Protein AF-A0A6N8W6C0-F1 (afdb_monomer_lite)

Radius of gyration: 31.7 Å; chains: 1; bounding box: 67×30×108 Å

Structure (mmCIF, N/CA/C/O backbone):
data_AF-A0A6N8W6C0-F1
#
_entry.id   AF-A0A6N8W6C0-F1
#
loop_
_atom_site.group_PDB
_atom_site.id
_atom_site.type_symbol
_atom_site.label_atom_id
_atom_site.label_alt_id
_atom_site.label_comp_id
_atom_site.label_asym_id
_atom_site.label_entity_id
_atom_site.label_seq_id
_atom_site.pdbx_PDB_ins_code
_atom_site.Cartn_x
_atom_site.Cartn_y
_atom_site.Cartn_z
_atom_site.occupancy
_atom_site.B_iso_or_equiv
_atom_site.auth_seq_id
_atom_site.auth_comp_id
_atom_site.auth_asym_id
_atom_site.auth_atom_id
_atom_site.pdbx_PDB_model_num
ATOM 1 N N . MET A 1 1 ? 6.243 -2.761 10.587 1.00 54.12 1 MET A N 1
ATOM 2 C CA . MET A 1 1 ? 7.161 -2.637 9.431 1.00 54.12 1 MET A CA 1
ATOM 3 C C . MET A 1 1 ? 6.444 -1.805 8.386 1.00 54.12 1 MET A C 1
ATOM 5 O O . MET A 1 1 ? 5.232 -1.955 8.292 1.00 54.12 1 MET A O 1
ATOM 9 N N . ALA A 1 2 ? 7.154 -0.954 7.642 1.00 74.25 2 ALA A N 1
ATOM 10 C CA . ALA A 1 2 ? 6.554 -0.188 6.548 1.00 74.25 2 ALA A CA 1
ATOM 11 C C . ALA A 1 2 ? 5.974 -1.123 5.472 1.00 74.25 2 ALA A C 1
ATOM 13 O O . ALA A 1 2 ? 6.451 -2.250 5.298 1.00 74.25 2 ALA A O 1
ATOM 14 N N . PHE A 1 3 ? 4.938 -0.666 4.774 1.00 85.50 3 PHE A N 1
ATOM 15 C CA . PHE A 1 3 ? 4.334 -1.415 3.674 1.00 85.50 3 PHE A CA 1
ATOM 16 C C . PHE A 1 3 ? 5.283 -1.463 2.478 1.00 85.50 3 PHE A C 1
ATOM 18 O O . PHE A 1 3 ? 5.830 -0.432 2.083 1.00 85.50 3 PHE A O 1
ATOM 25 N N . GLN A 1 4 ? 5.450 -2.645 1.887 1.00 87.50 4 GLN A N 1
ATOM 26 C CA . GLN A 1 4 ? 6.226 -2.835 0.666 1.00 87.50 4 GLN A CA 1
ATOM 27 C C . GLN A 1 4 ? 5.345 -3.425 -0.426 1.00 87.50 4 GLN A C 1
ATOM 29 O O . GLN A 1 4 ? 4.733 -4.478 -0.239 1.00 87.50 4 GLN A O 1
ATOM 34 N N . VAL A 1 5 ? 5.328 -2.756 -1.574 1.00 88.50 5 VAL A N 1
ATOM 35 C CA . VAL A 1 5 ? 4.701 -3.238 -2.807 1.00 88.50 5 VAL A CA 1
ATOM 36 C C . VAL A 1 5 ? 5.772 -3.258 -3.887 1.00 88.50 5 VAL A C 1
ATOM 38 O O . VAL A 1 5 ? 6.467 -2.260 -4.087 1.00 88.50 5 VAL A O 1
ATOM 41 N N . LYS A 1 6 ? 5.935 -4.398 -4.552 1.00 89.62 6 LYS A N 1
ATOM 42 C CA . LYS A 1 6 ? 6.931 -4.613 -5.598 1.00 89.62 6 LYS A CA 1
ATOM 43 C C . LYS A 1 6 ? 6.254 -5.101 -6.868 1.00 89.62 6 LYS A C 1
ATOM 45 O O . LYS A 1 6 ? 5.595 -6.133 -6.839 1.00 89.62 6 LYS A O 1
ATOM 50 N N . ILE A 1 7 ? 6.425 -4.392 -7.974 1.00 87.50 7 ILE A N 1
ATOM 51 C CA . ILE A 1 7 ? 6.026 -4.873 -9.302 1.00 87.50 7 ILE A CA 1
ATOM 52 C C . ILE A 1 7 ? 7.283 -5.385 -9.986 1.00 87.50 7 ILE A C 1
ATOM 54 O O . ILE A 1 7 ? 8.243 -4.635 -10.128 1.00 87.50 7 ILE A O 1
ATOM 58 N N . VAL A 1 8 ? 7.305 -6.662 -10.351 1.00 85.62 8 VAL A N 1
ATOM 59 C CA . VAL A 1 8 ? 8.530 -7.344 -10.774 1.00 85.62 8 VAL A CA 1
ATOM 60 C C . VAL A 1 8 ? 8.315 -8.261 -11.981 1.00 85.62 8 VAL A C 1
ATOM 62 O O . VAL A 1 8 ? 7.186 -8.664 -12.264 1.00 85.62 8 VAL A O 1
ATOM 65 N N . GLY A 1 9 ? 9.397 -8.649 -12.659 1.00 82.50 9 GLY A N 1
ATOM 66 C CA . GLY A 1 9 ? 9.377 -9.604 -13.778 1.00 82.50 9 GLY A CA 1
ATOM 67 C C . GLY A 1 9 ? 9.500 -8.949 -15.155 1.00 82.50 9 GLY A C 1
ATOM 68 O O . GLY A 1 9 ? 9.948 -7.813 -15.271 1.00 82.50 9 GLY A O 1
ATOM 69 N N . ASP A 1 10 ? 9.115 -9.668 -16.211 1.00 82.50 10 ASP A N 1
ATOM 70 C CA . ASP A 1 10 ? 9.149 -9.113 -17.567 1.00 82.50 10 ASP A CA 1
ATOM 71 C C . ASP A 1 10 ? 7.997 -8.123 -17.775 1.00 82.50 10 ASP A C 1
ATOM 73 O O . ASP A 1 10 ? 6.882 -8.339 -17.301 1.00 82.50 10 ASP A O 1
ATOM 77 N N . ILE A 1 11 ? 8.245 -7.052 -18.528 1.00 81.12 11 ILE A N 1
ATOM 78 C CA . ILE A 1 11 ? 7.244 -6.012 -18.804 1.00 81.12 11 ILE A CA 1
ATOM 79 C C . ILE A 1 11 ? 5.987 -6.557 -19.509 1.00 81.12 11 ILE A C 1
ATOM 81 O O . ILE A 1 11 ? 4.912 -5.981 -19.357 1.00 81.12 11 ILE A O 1
ATOM 85 N N . ASN A 1 12 ? 6.091 -7.672 -20.243 1.00 81.88 12 ASN A N 1
ATOM 86 C CA . ASN A 1 12 ? 4.957 -8.338 -20.892 1.00 81.88 12 ASN A CA 1
ATOM 87 C C . ASN A 1 12 ? 4.229 -9.324 -19.967 1.00 81.88 12 ASN A C 1
ATOM 89 O O . ASN A 1 12 ? 3.141 -9.786 -20.303 1.00 81.88 12 ASN A O 1
ATOM 93 N N . ASN A 1 13 ? 4.820 -9.676 -18.825 1.00 86.25 13 ASN A N 1
ATOM 94 C CA . ASN A 1 13 ? 4.214 -10.558 -17.832 1.00 86.25 13 ASN A CA 1
ATOM 95 C C . ASN A 1 13 ? 4.609 -10.135 -16.403 1.00 86.25 13 ASN A C 1
ATOM 97 O O . ASN A 1 13 ? 5.330 -10.869 -15.712 1.00 86.25 13 ASN A O 1
ATOM 101 N N . PRO A 1 14 ? 4.177 -8.940 -15.957 1.00 87.31 14 PRO A N 1
ATOM 102 C CA . PRO A 1 14 ? 4.527 -8.440 -14.641 1.00 87.31 14 PRO A CA 1
ATOM 103 C C . PRO A 1 14 ? 3.781 -9.218 -13.557 1.00 87.31 14 PRO A C 1
ATOM 105 O O . PRO A 1 14 ? 2.618 -9.598 -13.706 1.00 87.31 14 PRO A O 1
ATOM 108 N N . ARG A 1 15 ? 4.435 -9.394 -12.412 1.00 90.56 15 ARG A N 1
ATOM 109 C CA . ARG A 1 15 ? 3.820 -9.897 -11.181 1.00 90.56 15 ARG A CA 1
ATOM 110 C C . ARG A 1 15 ? 3.945 -8.856 -10.080 1.00 90.56 15 ARG A C 1
ATOM 112 O O . ARG A 1 15 ? 4.785 -7.962 -10.145 1.00 90.56 15 ARG A O 1
ATOM 119 N N . ILE A 1 16 ? 3.123 -8.996 -9.051 1.00 91.81 16 ILE A N 1
ATOM 120 C CA . ILE A 1 16 ? 3.163 -8.134 -7.877 1.00 91.81 16 ILE A CA 1
ATOM 121 C C . ILE A 1 16 ? 3.486 -8.960 -6.637 1.00 91.81 16 ILE A C 1
ATOM 123 O O . ILE A 1 16 ? 2.881 -9.999 -6.381 1.00 91.81 16 ILE A O 1
ATOM 127 N N . GLU A 1 17 ? 4.461 -8.493 -5.875 1.00 92.88 17 GLU A N 1
ATOM 128 C CA . GLU A 1 17 ? 4.850 -9.029 -4.580 1.00 92.88 17 GLU A CA 1
ATOM 129 C C . GLU A 1 17 ? 4.570 -7.958 -3.530 1.00 92.88 17 GLU A C 1
ATOM 131 O O . GLU A 1 17 ? 4.739 -6.761 -3.769 1.00 92.88 17 GLU A O 1
ATOM 136 N N . PHE A 1 18 ? 4.115 -8.363 -2.352 1.00 92.81 18 PHE A N 1
ATOM 137 C CA . PHE A 1 18 ? 3.791 -7.410 -1.303 1.00 92.81 18 PHE A CA 1
ATOM 138 C C . PHE A 1 18 ? 4.053 -7.990 0.075 1.00 92.81 18 PHE A C 1
ATOM 140 O O . PHE A 1 18 ? 3.963 -9.195 0.307 1.00 92.81 18 PHE A O 1
ATOM 147 N N . SER A 1 19 ? 4.375 -7.108 1.009 1.00 90.38 19 SER A N 1
ATOM 148 C CA . SER A 1 19 ? 4.534 -7.462 2.409 1.00 90.38 19 SER A CA 1
ATOM 149 C C . SER A 1 19 ? 4.315 -6.246 3.298 1.00 90.38 19 SER A C 1
ATOM 151 O O . SER A 1 19 ? 4.252 -5.101 2.846 1.00 90.38 19 SER A O 1
ATOM 153 N N . GLY A 1 20 ? 4.204 -6.507 4.593 1.00 84.75 20 GLY A N 1
ATOM 154 C CA . GLY A 1 20 ? 4.122 -5.464 5.595 1.00 84.75 20 GLY A CA 1
ATOM 155 C C . GLY A 1 20 ? 2.789 -5.451 6.321 1.00 84.75 20 GLY A C 1
ATOM 156 O O . GLY A 1 20 ? 1.714 -5.762 5.801 1.00 84.75 20 GLY A O 1
ATOM 157 N N . SER A 1 21 ? 2.903 -5.083 7.583 1.00 86.31 21 SER A N 1
ATOM 158 C CA . SER A 1 21 ? 1.785 -4.796 8.451 1.00 86.31 21 SER A CA 1
ATOM 159 C C . SER A 1 21 ? 2.230 -3.768 9.464 1.00 86.31 21 SER A C 1
ATOM 161 O O . SER A 1 21 ? 3.383 -3.775 9.928 1.00 86.31 21 SER A O 1
ATOM 163 N N . GLU A 1 22 ? 1.279 -2.954 9.865 1.00 84.06 22 GLU A N 1
ATOM 164 C CA . GLU A 1 22 ? 1.483 -1.928 10.854 1.00 84.06 22 GLU A CA 1
ATOM 165 C C . GLU A 1 22 ? 0.438 -2.037 11.948 1.00 84.06 22 GLU A C 1
ATOM 167 O O . GLU A 1 22 ? -0.714 -2.399 11.707 1.00 84.06 22 GLU A O 1
ATOM 172 N N . GLN A 1 23 ? 0.873 -1.737 13.165 1.00 87.25 23 GLN A N 1
ATOM 173 C CA . GLN A 1 23 ? -0.007 -1.596 14.303 1.00 87.25 23 GLN A CA 1
ATOM 174 C C . GLN A 1 23 ? 0.404 -0.371 15.106 1.00 87.25 23 GLN A C 1
ATOM 176 O O . GLN A 1 23 ? 1.594 -0.161 15.344 1.00 87.25 23 GLN A O 1
ATOM 181 N N . ARG A 1 24 ? -0.576 0.423 15.529 1.00 87.44 24 ARG A N 1
ATOM 182 C CA . ARG A 1 24 ? -0.358 1.517 16.477 1.00 87.44 24 ARG A CA 1
ATOM 183 C C . ARG A 1 24 ? -1.619 1.812 17.268 1.00 87.44 24 ARG A C 1
ATOM 185 O O . ARG A 1 24 ? -2.727 1.588 16.780 1.00 87.44 24 ARG A O 1
ATOM 192 N N . VAL A 1 25 ? -1.434 2.367 18.458 1.00 88.62 25 VAL A N 1
ATOM 193 C CA . VAL A 1 25 ? -2.534 2.926 19.246 1.00 88.62 25 VAL A CA 1
ATOM 194 C C . VAL A 1 25 ? -3.223 4.031 18.437 1.00 88.62 25 VAL A C 1
ATOM 196 O O . VAL A 1 25 ? -2.571 4.777 17.691 1.00 88.62 25 VAL A O 1
ATOM 199 N N . VAL A 1 26 ? -4.547 4.109 18.553 1.00 85.62 26 VAL A N 1
ATOM 200 C CA . VAL A 1 26 ? -5.353 5.168 17.935 1.00 85.62 26 VAL A CA 1
ATOM 201 C C . VAL A 1 26 ? -4.887 6.548 18.416 1.00 85.62 26 VAL A C 1
ATOM 203 O O . VAL A 1 26 ? -4.594 6.768 19.589 1.00 85.62 26 VAL A O 1
ATOM 206 N N . GLY A 1 27 ? -4.816 7.506 17.500 1.00 81.62 27 GLY A N 1
ATOM 207 C CA . GLY A 1 27 ? -4.377 8.883 17.708 1.00 81.62 27 GLY A CA 1
ATOM 208 C C . GLY A 1 27 ? -5.461 9.810 18.264 1.00 81.62 27 GLY A C 1
ATOM 209 O O . GLY A 1 27 ? -5.178 10.983 18.483 1.00 81.62 27 GLY A O 1
ATOM 210 N N . GLY A 1 28 ? -6.671 9.297 18.506 1.00 80.31 28 GLY A N 1
ATOM 211 C CA . GLY A 1 28 ? -7.843 10.064 18.935 1.00 80.31 28 GLY A CA 1
ATOM 212 C C . GLY A 1 28 ? -8.827 10.315 17.787 1.00 80.31 28 GLY A C 1
ATOM 213 O O . GLY A 1 28 ? -8.955 9.487 16.883 1.00 80.31 28 GLY A O 1
ATOM 214 N N . ASP A 1 29 ? -9.498 11.469 17.806 1.00 77.25 29 ASP A N 1
ATOM 215 C CA . ASP A 1 29 ? -10.612 11.813 16.904 1.00 77.25 29 ASP A CA 1
ATOM 216 C C . ASP A 1 29 ? -10.369 11.579 15.404 1.00 77.25 29 ASP A C 1
ATOM 218 O O . ASP A 1 29 ? -11.271 11.042 14.754 1.00 77.25 29 ASP A O 1
ATOM 222 N N . PRO A 1 30 ? -9.194 11.898 14.820 1.00 76.44 30 PRO A N 1
ATOM 223 C CA . PRO A 1 30 ? -8.961 11.638 13.400 1.00 76.44 30 PRO A CA 1
ATOM 224 C C . PRO A 1 30 ? -9.066 10.151 13.049 1.00 76.44 30 PRO A C 1
ATOM 226 O O . PRO A 1 30 ? -9.648 9.791 12.028 1.00 76.44 30 PRO A O 1
ATOM 229 N N . ASP A 1 31 ? -8.560 9.281 13.920 1.00 78.62 31 ASP A N 1
ATOM 230 C CA . ASP A 1 31 ? -8.612 7.838 13.714 1.00 78.62 31 ASP A CA 1
ATOM 231 C C . ASP A 1 31 ? -10.017 7.284 13.942 1.00 78.62 31 ASP A C 1
ATOM 233 O O . ASP A 1 31 ? -10.462 6.425 13.180 1.00 78.62 31 ASP A O 1
ATOM 237 N N . TYR A 1 32 ? -10.737 7.805 14.944 1.00 80.88 32 TYR A N 1
ATOM 238 C CA . TYR A 1 32 ? -12.148 7.477 15.162 1.00 80.88 32 TYR A CA 1
ATOM 239 C C . TYR A 1 32 ? -12.990 7.817 13.933 1.00 80.88 32 TYR A C 1
ATOM 241 O O . TYR A 1 32 ? -13.801 6.997 13.502 1.00 80.88 32 TYR A O 1
ATOM 249 N N . ALA A 1 33 ? -12.752 8.979 13.320 1.00 76.19 33 ALA A N 1
ATOM 250 C CA . ALA A 1 33 ? -13.449 9.412 12.115 1.00 76.19 33 ALA A CA 1
ATOM 251 C C . ALA A 1 33 ? -13.119 8.536 10.897 1.00 76.19 33 ALA A C 1
ATOM 253 O O . ALA A 1 33 ? -14.036 8.065 10.223 1.00 76.19 33 ALA A O 1
ATOM 254 N N . VAL A 1 34 ? -11.832 8.257 10.644 1.00 70.81 34 VAL A N 1
ATOM 255 C CA . VAL A 1 34 ? -11.378 7.367 9.550 1.00 70.81 34 VAL A CA 1
ATOM 256 C C . VAL A 1 34 ? -12.045 5.995 9.635 1.00 70.81 34 VAL A C 1
ATOM 258 O O . VAL A 1 34 ? -12.315 5.357 8.617 1.00 70.81 34 VAL A O 1
ATOM 261 N N . MET A 1 35 ? -12.338 5.557 10.852 1.00 72.44 35 MET A N 1
ATOM 262 C CA . MET A 1 35 ? -12.865 4.229 11.133 1.00 72.44 35 MET A CA 1
ATOM 263 C C . MET A 1 35 ? -14.372 4.227 11.374 1.00 72.44 35 MET A C 1
ATOM 265 O O . MET A 1 35 ? -14.942 3.184 11.681 1.00 72.44 35 MET A O 1
ATOM 269 N N . GLY A 1 36 ? -15.027 5.377 11.184 1.00 73.81 36 GLY A N 1
ATOM 270 C CA . GLY A 1 36 ? -16.476 5.512 11.282 1.00 73.81 36 GLY A CA 1
ATOM 271 C C . GLY A 1 36 ? -17.021 5.236 12.683 1.00 73.81 36 GLY A C 1
ATOM 272 O O . GLY A 1 36 ? -18.171 4.817 12.821 1.00 73.81 36 GLY A O 1
ATOM 273 N N . VAL A 1 37 ? -16.212 5.437 13.727 1.00 75.75 37 VAL A N 1
ATOM 274 C CA . VAL A 1 37 ? -16.618 5.185 15.111 1.00 75.75 37 VAL A CA 1
ATOM 275 C C . VAL A 1 37 ? -17.694 6.187 15.518 1.00 75.75 37 VAL A C 1
ATOM 277 O O . VAL A 1 37 ? -17.478 7.396 15.532 1.00 75.75 37 VAL A O 1
ATOM 280 N N . ASN A 1 38 ? -18.856 5.668 15.912 1.00 82.44 38 ASN A N 1
ATOM 281 C CA . ASN A 1 38 ? -19.946 6.455 16.480 1.00 82.44 38 ASN A CA 1
ATOM 282 C C . ASN A 1 38 ? -20.131 6.113 17.969 1.00 82.44 38 ASN A C 1
ATOM 284 O O . ASN A 1 38 ? -20.886 5.219 18.347 1.00 82.44 38 ASN A O 1
ATOM 288 N N . TRP A 1 39 ? -19.457 6.842 18.853 1.00 85.19 39 TRP A N 1
ATOM 289 C CA . TRP A 1 39 ? -19.494 6.564 20.294 1.00 85.19 39 TRP A CA 1
ATOM 290 C C . TRP A 1 39 ? -20.904 6.443 20.883 1.00 85.19 39 TRP A C 1
ATOM 292 O O . TRP A 1 39 ? -21.133 5.632 21.780 1.00 85.19 39 TRP A O 1
ATOM 302 N N . GLU A 1 40 ? -21.874 7.184 20.351 1.00 89.00 40 GLU A N 1
ATOM 303 C CA . GLU A 1 40 ? -23.260 7.099 20.802 1.00 89.00 40 GLU A CA 1
ATOM 304 C C . GLU A 1 40 ? -23.939 5.796 20.372 1.00 89.00 40 GLU A C 1
ATOM 306 O O . GLU A 1 40 ? -24.639 5.173 21.174 1.00 89.00 40 GLU A O 1
ATOM 311 N N . ALA A 1 41 ? -23.702 5.320 19.153 1.00 87.38 41 ALA A N 1
ATOM 312 C CA . ALA A 1 41 ? -24.205 4.015 18.737 1.00 87.38 41 ALA A CA 1
ATOM 313 C C . ALA A 1 41 ? -23.547 2.870 19.534 1.00 87.38 41 ALA A C 1
ATOM 315 O O . ALA A 1 41 ? -24.224 1.898 19.877 1.00 87.38 41 ALA A O 1
ATOM 316 N N . LEU A 1 42 ? -22.278 3.016 19.931 1.00 87.19 42 LEU A N 1
ATOM 317 C CA . LEU A 1 42 ? -21.604 2.046 20.799 1.00 87.19 42 LEU A CA 1
ATOM 318 C C . LEU A 1 42 ? -22.200 2.017 22.211 1.00 87.19 42 LEU A C 1
ATOM 320 O O . LEU A 1 42 ? -22.506 0.940 22.723 1.00 87.19 42 LEU A O 1
ATOM 324 N N . LYS A 1 43 ? -22.445 3.184 22.822 1.00 90.81 43 LYS A N 1
ATOM 325 C CA . LYS A 1 43 ? -23.146 3.280 24.115 1.00 90.81 43 LYS A CA 1
ATOM 326 C C . LYS A 1 43 ? -24.522 2.616 24.059 1.00 90.81 43 LYS A C 1
ATOM 328 O O . LYS A 1 43 ? -24.867 1.875 24.976 1.00 90.81 43 LYS A O 1
ATOM 333 N N . THR A 1 44 ? -25.277 2.831 22.977 1.00 90.12 44 THR A N 1
ATOM 334 C CA . THR A 1 44 ? -26.584 2.182 22.761 1.00 90.12 44 THR A CA 1
ATOM 335 C C . THR A 1 44 ? -26.446 0.665 22.693 1.00 90.12 44 THR A C 1
ATOM 337 O O . THR A 1 44 ? -27.231 -0.058 23.302 1.00 90.12 44 THR A O 1
ATOM 340 N N . ARG A 1 45 ? -25.433 0.162 21.984 1.00 87.50 45 ARG A N 1
ATOM 341 C CA . ARG A 1 45 ? -25.208 -1.278 21.851 1.00 87.50 45 ARG A CA 1
ATOM 342 C C . ARG A 1 45 ? -24.796 -1.928 23.171 1.00 87.50 45 ARG A C 1
ATOM 344 O O . ARG A 1 45 ? -25.267 -3.022 23.469 1.00 87.50 45 ARG A O 1
ATOM 351 N N . ILE A 1 46 ? -23.957 -1.265 23.967 1.00 88.94 46 ILE A N 1
ATOM 352 C CA . ILE A 1 46 ? -23.588 -1.731 25.313 1.00 88.94 46 ILE A CA 1
ATOM 353 C C . ILE A 1 46 ? -24.819 -1.751 26.222 1.00 88.94 46 ILE A C 1
ATOM 355 O O . ILE A 1 46 ? -25.059 -2.744 26.903 1.00 88.94 46 ILE A O 1
ATOM 359 N N . GLU A 1 47 ? -25.634 -0.696 26.194 1.00 90.50 47 GLU A N 1
ATOM 360 C CA . GLU A 1 47 ? -26.881 -0.617 26.961 1.00 90.50 47 GLU A CA 1
ATOM 361 C C . GLU A 1 47 ? -27.831 -1.777 26.636 1.00 90.50 47 GLU A C 1
ATOM 363 O O . GLU A 1 47 ? -28.298 -2.473 27.540 1.00 90.50 47 GLU A O 1
ATOM 368 N N . GLN A 1 48 ? -28.062 -2.025 25.345 1.00 87.31 48 GLN A N 1
ATOM 369 C CA . GLN A 1 48 ? -28.906 -3.119 24.867 1.00 87.31 48 GLN A CA 1
ATOM 370 C C . GLN A 1 48 ? -28.315 -4.494 25.200 1.00 87.31 48 GLN A C 1
ATOM 372 O O . GLN A 1 48 ? -29.034 -5.376 25.661 1.00 87.31 48 GLN A O 1
ATOM 377 N N . GLY A 1 49 ? -27.009 -4.680 24.986 1.00 85.75 49 GLY A N 1
ATOM 378 C CA . GLY A 1 49 ? -26.339 -5.969 25.156 1.00 85.75 49 GLY A CA 1
ATOM 379 C C . GLY A 1 49 ? -26.161 -6.380 26.616 1.00 85.75 49 GLY A C 1
ATOM 380 O O . GLY A 1 49 ? -26.274 -7.558 26.942 1.00 85.75 49 GLY A O 1
ATOM 381 N N . TRP A 1 50 ? -25.885 -5.428 27.509 1.00 88.12 50 TRP A N 1
ATOM 382 C CA . TRP A 1 50 ? -25.679 -5.715 28.932 1.00 88.12 50 TRP A CA 1
ATOM 383 C C . TRP A 1 50 ? -26.972 -5.576 29.746 1.00 88.12 50 TRP A C 1
ATOM 385 O O . TRP A 1 50 ? -27.023 -6.004 30.902 1.00 88.12 50 TRP A O 1
ATOM 395 N N . GLY A 1 51 ? -28.019 -4.976 29.168 1.00 80.31 51 GLY A N 1
ATOM 396 C CA . GLY A 1 51 ? -29.302 -4.745 29.836 1.00 80.31 51 GLY A CA 1
ATOM 397 C C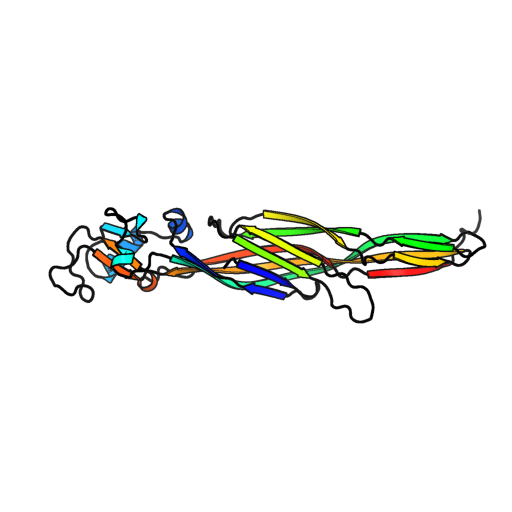 . GLY A 1 51 ? -29.174 -3.829 31.055 1.00 80.31 51 GLY A C 1
ATOM 398 O O . GLY A 1 51 ? -29.946 -3.938 32.012 1.00 80.31 51 GLY A O 1
ATOM 399 N N . LYS A 1 52 ? -28.151 -2.971 31.063 1.00 79.62 52 LYS A N 1
ATOM 400 C CA . LYS A 1 52 ? -27.889 -1.979 32.105 1.00 79.62 52 LYS A CA 1
ATOM 401 C C . LYS A 1 52 ? -27.815 -0.619 31.435 1.00 79.62 52 LYS A C 1
ATOM 403 O O . LYS A 1 52 ? -27.157 -0.497 30.409 1.00 79.62 52 LYS A O 1
ATOM 408 N N . GLY A 1 53 ? -28.526 0.358 32.003 1.00 83.94 53 GLY A N 1
ATOM 409 C CA . GLY A 1 53 ? -28.763 1.661 31.374 1.00 83.94 53 GLY A CA 1
ATOM 410 C C . GLY A 1 53 ? -27.495 2.334 30.852 1.00 83.94 53 GLY A C 1
ATOM 411 O O . GLY A 1 53 ? -26.413 2.062 31.342 1.00 83.94 53 GLY A O 1
ATOM 412 N N . ARG A 1 54 ? -27.634 3.219 29.875 1.00 91.81 54 ARG A N 1
ATOM 413 C CA . ARG A 1 54 ? -26.551 3.812 29.080 1.00 91.81 54 ARG A CA 1
ATOM 414 C C . ARG A 1 54 ? -25.246 4.172 29.828 1.00 91.81 54 ARG A C 1
ATOM 416 O O . ARG A 1 54 ? -25.305 4.908 30.818 1.00 91.81 54 ARG A O 1
ATOM 423 N N . PRO A 1 55 ? -24.064 3.758 29.318 1.00 94.00 55 PRO A N 1
ATOM 424 C CA . PRO A 1 55 ? -22.782 4.281 29.791 1.00 94.00 55 PRO A CA 1
ATOM 425 C C . PRO A 1 55 ? -22.676 5.800 29.611 1.00 94.00 55 PRO A C 1
ATOM 427 O O . PRO A 1 55 ? -23.156 6.358 28.622 1.00 94.00 55 PRO A O 1
ATOM 430 N N . LYS A 1 56 ? -21.991 6.471 30.539 1.00 94.00 56 LYS A N 1
ATOM 431 C CA . LYS A 1 56 ? -21.708 7.909 30.475 1.00 94.00 56 LYS A CA 1
ATOM 432 C C . LYS A 1 56 ? -20.640 8.205 29.422 1.00 94.00 56 LYS A C 1
ATOM 434 O O . LYS A 1 56 ? -20.832 9.082 28.578 1.00 94.00 56 LYS A O 1
ATOM 439 N N . ALA A 1 57 ? -19.541 7.456 29.449 1.00 92.31 57 ALA A N 1
ATOM 440 C CA . ALA A 1 57 ? -18.402 7.642 28.559 1.00 92.31 57 ALA A CA 1
ATOM 441 C C . ALA A 1 57 ? -17.750 6.306 28.186 1.00 92.31 57 ALA A C 1
ATOM 443 O O . ALA A 1 57 ? -17.902 5.303 28.884 1.00 92.31 57 ALA A O 1
ATOM 444 N N . ILE A 1 58 ? -17.053 6.314 27.052 1.00 90.88 58 ILE A N 1
ATOM 445 C CA . ILE A 1 58 ? -16.246 5.200 26.566 1.00 90.88 58 ILE A CA 1
ATOM 446 C C . ILE A 1 58 ? -14.907 5.787 26.139 1.00 90.88 58 ILE A C 1
ATOM 448 O O . ILE A 1 58 ? -14.894 6.818 25.470 1.00 90.88 58 ILE A O 1
ATOM 452 N N . TYR A 1 59 ? -13.817 5.139 26.529 1.00 89.81 59 TYR A N 1
ATOM 453 C CA . TYR A 1 59 ? -12.460 5.577 26.226 1.00 89.81 59 TYR A CA 1
ATOM 454 C C . TYR A 1 59 ? -11.697 4.449 25.547 1.00 89.81 59 TYR A C 1
ATOM 456 O O . TYR A 1 59 ? -11.693 3.321 26.046 1.00 89.81 59 TYR A O 1
ATOM 464 N N . GLY A 1 60 ? -11.046 4.742 24.427 1.00 89.00 60 GLY A N 1
ATOM 465 C CA . GLY A 1 60 ? -10.220 3.781 23.697 1.00 89.00 60 GLY A CA 1
ATOM 466 C C . GLY A 1 60 ? -8.768 3.769 24.163 1.00 89.00 60 GLY A C 1
ATOM 467 O O . GLY A 1 60 ? -8.030 2.846 23.844 1.00 89.00 60 GLY A O 1
ATOM 468 N N . ARG A 1 61 ? -8.327 4.786 24.903 1.00 89.06 61 ARG A N 1
ATOM 469 C CA . ARG A 1 61 ? -6.903 4.986 25.204 1.00 89.06 61 ARG A CA 1
ATOM 470 C C . ARG A 1 61 ? -6.698 5.695 26.528 1.00 89.06 61 ARG A C 1
ATOM 472 O O . ARG A 1 61 ? -7.591 6.363 27.049 1.00 89.06 61 ARG A O 1
ATOM 479 N N . ASN A 1 62 ? -5.499 5.545 27.071 1.00 88.75 62 ASN A N 1
ATOM 480 C CA . ASN A 1 62 ? -5.159 6.020 28.408 1.00 88.75 62 ASN A CA 1
ATOM 481 C C . ASN A 1 62 ? -5.207 7.556 28.492 1.00 88.75 62 ASN A C 1
ATOM 483 O O . ASN A 1 62 ? -5.770 8.106 29.432 1.00 88.75 62 ASN A O 1
ATOM 487 N N . ALA A 1 63 ? -4.743 8.236 27.440 1.00 86.75 63 ALA A N 1
ATOM 488 C CA . ALA A 1 63 ? -4.727 9.696 27.343 1.00 86.75 63 ALA A CA 1
ATOM 489 C C . ALA A 1 63 ? -6.124 10.358 27.306 1.00 86.75 63 ALA A C 1
ATOM 491 O O . ALA A 1 63 ? -6.219 11.580 27.355 1.00 86.75 63 ALA A O 1
ATOM 492 N N . GLU A 1 64 ? -7.206 9.585 27.171 1.00 87.25 64 GLU A N 1
ATOM 493 C CA . GLU A 1 64 ? -8.582 10.107 27.213 1.00 87.25 64 GLU A CA 1
ATOM 494 C C . GLU A 1 64 ? -9.202 10.039 28.614 1.00 87.25 64 GLU A C 1
ATOM 496 O O . GLU A 1 64 ? -10.280 10.591 28.843 1.00 87.25 64 GLU A O 1
ATOM 501 N N . LEU A 1 65 ? -8.549 9.348 29.551 1.00 86.38 65 LEU A N 1
ATOM 502 C CA . LEU A 1 65 ? -9.090 9.112 30.880 1.00 86.38 65 LEU A CA 1
ATOM 503 C C . LEU A 1 65 ? -9.001 10.392 31.728 1.00 86.38 65 LEU A C 1
ATOM 505 O O . LEU A 1 65 ? -7.901 10.904 31.944 1.00 86.38 65 LEU A O 1
ATOM 509 N N . PRO A 1 66 ? -10.119 10.886 32.297 1.00 83.94 66 PRO A N 1
ATOM 510 C CA . PRO A 1 66 ? -10.128 12.116 33.098 1.00 83.94 66 PRO A CA 1
ATOM 511 C C . PRO A 1 66 ? -9.231 12.091 34.343 1.00 83.94 66 PRO A C 1
ATOM 513 O O . PRO A 1 66 ? -8.912 13.141 34.892 1.00 83.94 66 PRO A O 1
ATOM 516 N N . TRP A 1 67 ? -8.864 10.902 34.820 1.00 80.19 67 TRP A N 1
ATOM 517 C CA . TRP A 1 67 ? -8.024 10.689 36.002 1.00 80.19 67 TRP A CA 1
ATOM 518 C C . TRP A 1 67 ? -6.564 10.354 35.662 1.00 80.19 67 TRP A C 1
ATOM 520 O O . TRP A 1 67 ? -5.782 10.072 36.568 1.00 80.19 67 TRP A O 1
ATOM 530 N N . GLY A 1 68 ? -6.184 10.431 34.386 1.00 68.56 68 GLY A N 1
ATOM 531 C CA . GLY A 1 68 ? -4.795 10.354 33.952 1.00 68.56 68 GLY A CA 1
ATOM 532 C C . GLY A 1 68 ? -4.204 8.948 33.844 1.00 68.56 68 GLY A C 1
ATOM 533 O O . GLY A 1 68 ? -4.872 7.919 33.993 1.00 68.56 68 GLY A O 1
ATOM 534 N N . ASP A 1 69 ? -2.915 8.950 33.504 1.00 62.34 69 ASP A N 1
ATOM 535 C CA . ASP A 1 69 ? -2.211 7.812 32.940 1.00 62.34 69 ASP A CA 1
ATOM 536 C C . ASP A 1 69 ? -1.949 6.704 33.960 1.00 62.34 69 ASP A C 1
ATOM 538 O O . ASP A 1 69 ? -1.241 6.946 34.931 1.00 62.34 69 ASP A O 1
ATOM 542 N N . GLN A 1 70 ? -2.476 5.497 33.698 1.00 62.78 70 GLN A N 1
ATOM 543 C CA . GLN A 1 70 ? -1.974 4.174 34.149 1.00 62.78 70 GLN A CA 1
ATOM 544 C C . GLN A 1 70 ? -3.048 3.085 34.088 1.00 62.78 70 GLN A C 1
ATOM 546 O O . GLN A 1 70 ? -2.751 1.920 34.321 1.00 62.78 70 GLN A O 1
ATOM 551 N N . SER A 1 71 ? -4.290 3.419 33.755 1.00 75.69 71 SER A N 1
ATOM 552 C CA . SER A 1 71 ? -5.403 2.485 33.920 1.00 75.69 71 SER A CA 1
ATOM 553 C C . SER A 1 71 ? -5.295 1.288 32.964 1.00 75.69 71 SER A C 1
ATOM 555 O O . SER A 1 71 ? -5.472 0.148 33.377 1.00 75.69 71 SER A O 1
ATOM 557 N N . TYR A 1 72 ? -4.904 1.490 31.705 1.00 84.44 72 TYR A N 1
ATOM 558 C CA . TYR A 1 72 ? -4.690 0.357 30.794 1.00 84.44 72 TYR A CA 1
ATOM 559 C C . TYR A 1 72 ? -3.525 -0.540 31.249 1.00 84.44 72 TYR A C 1
ATOM 561 O O . TYR A 1 72 ? -3.675 -1.756 31.335 1.00 84.44 72 TYR A O 1
ATOM 569 N N . GLN A 1 73 ? -2.399 0.056 31.650 1.00 82.62 73 GLN A N 1
ATOM 570 C CA . GLN A 1 73 ? -1.216 -0.680 32.113 1.00 82.62 73 GLN A CA 1
ATOM 571 C C . GLN A 1 73 ? -1.466 -1.433 33.428 1.00 82.62 73 GLN A C 1
ATOM 573 O O . GLN A 1 73 ? -1.110 -2.603 33.548 1.00 82.62 73 GLN A O 1
ATOM 578 N N . GLN A 1 74 ? -2.118 -0.787 34.397 1.00 85.94 74 GLN A N 1
ATOM 579 C CA . GLN A 1 74 ? -2.401 -1.334 35.724 1.00 85.94 74 GLN A CA 1
ATOM 580 C C . GLN A 1 74 ? -3.259 -2.600 35.656 1.00 85.94 74 GLN A C 1
ATOM 582 O O . GLN A 1 74 ? -3.073 -3.513 36.459 1.00 85.94 74 GLN A O 1
ATOM 587 N N . TYR A 1 75 ? -4.194 -2.655 34.707 1.00 85.50 75 TYR A N 1
ATOM 588 C CA . TYR A 1 75 ? -5.119 -3.775 34.545 1.00 85.50 75 TYR A CA 1
ATOM 589 C C . TYR A 1 75 ? -4.712 -4.734 33.414 1.00 85.50 75 TYR A C 1
ATOM 591 O O . TYR A 1 75 ? -5.479 -5.634 33.082 1.00 85.50 75 TYR A O 1
ATOM 599 N N . GLY A 1 76 ? -3.519 -4.565 32.828 1.00 88.25 76 GLY A N 1
ATOM 600 C CA . GLY A 1 76 ? -3.035 -5.411 31.731 1.00 88.25 76 GLY A CA 1
ATOM 601 C C . GLY A 1 76 ? -3.897 -5.329 30.467 1.00 88.25 76 GLY A C 1
ATOM 602 O O . GLY A 1 76 ? -3.946 -6.282 29.692 1.00 88.25 76 GLY A O 1
ATOM 603 N N . LEU A 1 77 ? -4.604 -4.214 30.272 1.00 89.94 77 LEU A N 1
ATOM 604 C CA . LEU A 1 77 ? -5.468 -3.979 29.123 1.00 89.94 77 LEU A CA 1
ATOM 605 C C . LEU A 1 77 ? -4.671 -3.354 27.979 1.00 89.94 77 LEU A C 1
ATOM 607 O O . LEU A 1 77 ? -3.809 -2.500 28.175 1.00 89.94 77 LEU A O 1
ATOM 611 N N . THR A 1 78 ? -5.013 -3.739 26.757 1.00 91.81 78 THR A N 1
ATOM 612 C CA . THR A 1 78 ? -4.480 -3.109 25.545 1.00 91.81 78 THR A CA 1
ATOM 613 C C . THR A 1 78 ? -5.322 -1.899 25.172 1.00 91.81 78 THR A C 1
ATOM 615 O O . THR A 1 78 ? -6.532 -2.044 25.000 1.00 91.81 78 THR A O 1
ATOM 618 N N . GLU A 1 79 ? -4.687 -0.738 25.009 1.00 92.25 79 GLU A N 1
ATOM 619 C CA . GLU A 1 79 ? -5.318 0.420 24.373 1.00 92.25 79 GLU A CA 1
ATOM 620 C C . GLU A 1 79 ? -5.775 0.073 22.955 1.00 92.25 79 GLU A C 1
ATOM 622 O O . GLU A 1 79 ? -5.207 -0.787 22.272 1.00 92.25 79 GLU A O 1
ATOM 627 N N . LEU A 1 80 ? -6.812 0.763 22.508 1.00 89.25 80 LEU A N 1
ATOM 628 C CA . LEU A 1 80 ? -7.399 0.566 21.204 1.00 89.25 80 LEU A CA 1
ATOM 629 C C . LEU A 1 80 ? -6.353 0.812 20.119 1.00 89.25 80 LEU A C 1
ATOM 631 O O . LEU A 1 80 ? -5.752 1.882 20.007 1.00 89.25 80 LEU A O 1
ATOM 635 N N . THR A 1 81 ? -6.112 -0.227 19.337 1.00 88.56 81 THR A N 1
ATOM 636 C CA . THR A 1 81 ? -5.008 -0.310 18.395 1.00 88.56 81 THR A CA 1
ATOM 637 C C . THR A 1 81 ? -5.561 -0.573 17.006 1.00 88.56 81 THR A C 1
ATOM 639 O O . THR A 1 81 ? -6.355 -1.490 16.790 1.00 88.56 81 THR A O 1
ATOM 642 N N . ILE A 1 82 ? -5.108 0.225 16.044 1.00 86.00 82 ILE A N 1
ATOM 643 C CA . ILE A 1 82 ? -5.352 -0.007 14.625 1.00 86.00 82 ILE A CA 1
ATOM 644 C C . ILE A 1 82 ? -4.295 -0.979 14.140 1.00 86.00 82 ILE A C 1
ATOM 646 O O . ILE A 1 82 ? -3.102 -0.734 14.324 1.00 86.00 82 ILE A O 1
ATOM 650 N N . ARG A 1 83 ? -4.725 -2.049 13.481 1.00 86.44 83 ARG A N 1
ATOM 651 C CA . ARG A 1 83 ? -3.862 -2.950 12.729 1.00 86.44 83 ARG A CA 1
ATOM 652 C C . ARG A 1 83 ? -4.221 -2.870 11.255 1.00 86.44 83 ARG A C 1
ATOM 654 O O . ARG A 1 83 ? -5.356 -3.153 10.875 1.00 86.44 83 ARG A O 1
ATOM 661 N N . ARG A 1 84 ? -3.236 -2.546 10.424 1.00 85.44 84 ARG A N 1
ATOM 662 C CA . ARG A 1 84 ? -3.368 -2.507 8.968 1.00 85.44 84 ARG A CA 1
ATOM 663 C C . ARG A 1 84 ? -2.417 -3.500 8.319 1.00 85.44 84 ARG A C 1
ATOM 665 O O . ARG A 1 84 ? -1.274 -3.660 8.751 1.00 85.44 84 ARG A O 1
ATOM 672 N N . ARG A 1 85 ? -2.883 -4.170 7.272 1.00 89.56 85 ARG A N 1
ATOM 673 C CA . ARG A 1 85 ? -2.083 -5.089 6.455 1.00 89.56 85 ARG A CA 1
ATOM 674 C C . ARG A 1 85 ? -2.478 -4.976 4.991 1.00 89.56 85 ARG A C 1
ATOM 676 O O . ARG A 1 85 ? -3.619 -4.633 4.692 1.00 89.56 85 ARG A O 1
ATOM 683 N N . ILE A 1 86 ? -1.563 -5.330 4.096 1.00 91.88 86 ILE A N 1
ATOM 684 C CA . ILE A 1 86 ? -1.944 -5.623 2.714 1.00 91.88 86 ILE A CA 1
ATOM 685 C C . ILE A 1 86 ? -2.667 -6.969 2.728 1.00 91.88 86 ILE A C 1
ATOM 687 O O . ILE A 1 86 ? -2.141 -7.968 3.227 1.00 91.88 86 ILE A O 1
ATOM 691 N N . ARG A 1 87 ? -3.907 -6.975 2.248 1.00 93.44 87 ARG A N 1
ATOM 692 C CA . ARG A 1 87 ? -4.737 -8.176 2.141 1.00 93.44 87 ARG A CA 1
ATOM 693 C C . ARG A 1 87 ? -4.511 -8.875 0.813 1.00 93.44 87 ARG A C 1
ATOM 695 O O . ARG A 1 87 ? -4.439 -10.100 0.795 1.00 93.44 87 ARG A O 1
ATOM 702 N N . ASN A 1 88 ? -4.397 -8.102 -0.263 1.00 95.94 88 ASN A N 1
ATOM 703 C CA . ASN A 1 88 ? -4.131 -8.609 -1.600 1.00 95.94 88 ASN A CA 1
ATOM 704 C C . ASN A 1 88 ? -3.510 -7.514 -2.481 1.00 95.94 88 ASN A C 1
ATOM 706 O O . ASN A 1 88 ? -3.662 -6.328 -2.193 1.00 95.94 88 ASN A O 1
ATOM 710 N N . ALA A 1 89 ? -2.858 -7.900 -3.570 1.00 95.31 89 ALA A N 1
ATOM 711 C CA . ALA A 1 89 ? -2.454 -6.987 -4.630 1.00 95.31 89 ALA A CA 1
ATOM 712 C C . ALA A 1 89 ? -2.458 -7.724 -5.971 1.00 95.31 89 ALA A C 1
ATOM 714 O O . ALA A 1 89 ? -2.140 -8.912 -6.021 1.00 95.31 89 ALA A O 1
ATOM 715 N N . TRP A 1 90 ? -2.829 -7.043 -7.052 1.00 96.00 90 TRP A N 1
ATOM 716 C CA . TRP A 1 90 ? -2.888 -7.646 -8.385 1.00 96.00 90 TRP A CA 1
ATOM 717 C C . TRP A 1 90 ? -2.657 -6.624 -9.496 1.00 96.00 90 TRP A C 1
ATOM 719 O O . TRP A 1 90 ? -2.867 -5.422 -9.319 1.00 96.00 90 TRP A O 1
ATOM 729 N N . ILE A 1 91 ? -2.244 -7.126 -10.658 1.00 94.75 91 ILE A N 1
ATOM 730 C CA . ILE A 1 91 ? -2.191 -6.354 -11.899 1.00 94.75 91 ILE A CA 1
ATOM 731 C C . ILE A 1 91 ? -3.611 -6.273 -12.468 1.00 94.75 91 ILE A C 1
ATOM 733 O O . ILE A 1 91 ? -4.278 -7.292 -12.643 1.00 94.75 91 ILE A O 1
ATOM 737 N N . VAL A 1 92 ? -4.083 -5.054 -12.708 1.00 96.44 92 VAL A N 1
ATOM 738 C CA . VAL A 1 92 ? -5.379 -4.753 -13.329 1.00 96.44 92 VAL A CA 1
ATOM 739 C C . VAL A 1 92 ? -5.250 -4.806 -14.848 1.00 96.44 92 VAL A C 1
ATOM 741 O O . VAL A 1 92 ? -6.060 -5.453 -15.508 1.00 96.44 92 VAL A O 1
ATOM 744 N N . SER A 1 93 ? -4.219 -4.162 -15.393 1.00 94.38 93 SER A N 1
ATOM 745 C CA . SER A 1 93 ? -3.865 -4.226 -16.810 1.00 94.38 93 SER A CA 1
ATOM 746 C C . SER A 1 93 ? -2.358 -4.078 -16.999 1.00 94.38 93 SER A C 1
ATOM 748 O O . SER A 1 93 ? -1.663 -3.483 -16.173 1.00 94.38 93 SER A O 1
ATOM 750 N N . ALA A 1 94 ? -1.858 -4.646 -18.090 1.00 90.75 94 ALA A N 1
ATOM 751 C CA . ALA A 1 94 ? -0.490 -4.476 -18.546 1.00 90.75 94 ALA A CA 1
ATOM 752 C C . ALA A 1 94 ? -0.514 -4.432 -20.074 1.00 90.75 94 ALA A C 1
ATOM 754 O O . ALA A 1 94 ? -0.817 -5.433 -20.722 1.00 90.75 94 ALA A O 1
ATOM 755 N N . ASP A 1 95 ? -0.222 -3.263 -20.630 1.00 91.69 95 ASP A N 1
ATOM 756 C CA . ASP A 1 95 ? -0.208 -3.021 -22.067 1.00 91.69 95 ASP A CA 1
ATOM 757 C C . ASP A 1 95 ? 1.214 -2.703 -22.504 1.00 91.69 95 ASP A C 1
ATOM 759 O O . ASP A 1 95 ? 1.847 -1.792 -21.968 1.00 91.69 95 ASP A O 1
ATOM 763 N N . THR A 1 96 ? 1.718 -3.422 -23.503 1.00 88.56 96 THR A N 1
ATOM 764 C CA . THR A 1 96 ? 3.051 -3.184 -24.055 1.00 88.56 96 THR A CA 1
ATOM 765 C C . THR A 1 96 ? 2.989 -2.879 -25.540 1.00 88.56 96 THR A C 1
ATOM 767 O O . THR A 1 96 ? 2.124 -3.351 -26.280 1.00 88.56 96 THR A O 1
ATOM 770 N N . ARG A 1 97 ? 3.921 -2.045 -25.998 1.00 86.88 97 ARG A N 1
ATOM 771 C CA . ARG A 1 97 ? 4.123 -1.777 -27.420 1.00 86.88 97 ARG A CA 1
ATOM 772 C C . ARG A 1 97 ? 5.596 -1.533 -27.730 1.00 86.88 97 ARG A C 1
ATOM 774 O O . ARG A 1 97 ? 6.294 -0.931 -26.906 1.00 86.88 97 ARG A O 1
ATOM 781 N N . PRO A 1 98 ? 6.066 -1.929 -28.923 1.00 84.62 98 PRO A N 1
ATOM 782 C CA . PRO A 1 98 ? 7.381 -1.530 -29.398 1.00 84.62 98 PRO A CA 1
ATOM 783 C C . PRO A 1 98 ? 7.512 -0.003 -29.435 1.00 84.62 98 PRO A C 1
ATOM 785 O O . PRO A 1 98 ? 6.588 0.709 -29.838 1.00 84.62 98 PRO A O 1
ATOM 788 N N . TYR A 1 99 ? 8.671 0.497 -29.030 1.00 82.25 99 TYR A N 1
ATOM 789 C CA . TYR A 1 99 ? 9.047 1.901 -29.054 1.00 82.25 99 TYR A CA 1
ATOM 790 C C . TYR A 1 99 ? 10.402 2.034 -29.747 1.00 82.25 99 TYR A C 1
ATOM 792 O O . TYR A 1 99 ? 11.415 1.548 -29.250 1.00 82.25 99 TYR A O 1
ATOM 800 N N . VAL A 1 100 ? 10.426 2.676 -30.915 1.00 74.81 100 VAL A N 1
ATOM 801 C CA . VAL A 1 100 ? 11.681 2.994 -31.604 1.00 74.81 100 VAL A CA 1
ATOM 802 C C . VAL A 1 100 ? 12.197 4.304 -31.038 1.00 74.81 100 VAL A C 1
ATOM 804 O O . VAL A 1 100 ? 11.557 5.345 -31.159 1.00 74.81 100 VAL A O 1
ATOM 807 N N . ALA A 1 101 ? 13.340 4.213 -30.382 1.00 67.94 101 ALA A N 1
ATOM 808 C CA . ALA A 1 101 ? 13.863 5.224 -29.490 1.00 67.94 101 ALA A CA 1
ATOM 809 C C . ALA A 1 101 ? 14.820 6.176 -30.228 1.00 67.94 101 ALA A C 1
ATOM 811 O O . ALA A 1 101 ? 14.736 7.391 -30.063 1.00 67.94 101 ALA A O 1
ATOM 812 N N . VAL A 1 102 ? 15.685 5.626 -31.091 1.00 69.44 102 VAL A N 1
ATOM 813 C CA . VAL A 1 102 ? 16.631 6.367 -31.943 1.00 69.44 102 VAL A CA 1
ATOM 814 C C . VAL A 1 102 ? 16.858 5.595 -33.245 1.00 69.44 102 VAL A C 1
ATOM 816 O O . VAL A 1 102 ? 16.982 4.371 -33.226 1.00 69.44 102 VAL A O 1
ATOM 819 N N . GLY A 1 103 ? 16.942 6.310 -34.369 1.00 67.69 103 GLY A N 1
ATOM 820 C CA . GLY A 1 103 ? 17.429 5.779 -35.642 1.00 67.69 103 GLY A CA 1
ATOM 821 C C . GLY A 1 103 ? 18.613 6.602 -36.140 1.00 67.69 103 GLY A C 1
ATOM 822 O O . GLY A 1 103 ? 18.433 7.775 -36.464 1.00 67.69 103 GLY A O 1
ATOM 823 N N . LEU A 1 104 ? 19.804 6.007 -36.219 1.00 72.62 104 LEU A N 1
ATOM 824 C CA . LEU A 1 104 ? 20.981 6.632 -36.824 1.00 72.62 104 LEU A CA 1
ATOM 825 C C . LEU A 1 104 ? 21.217 6.017 -38.202 1.00 72.62 104 LEU A C 1
ATOM 827 O O . LEU A 1 104 ? 21.230 4.797 -38.339 1.00 72.62 104 LEU A O 1
ATOM 831 N N . ALA A 1 105 ? 21.425 6.854 -39.214 1.00 80.25 105 ALA A N 1
ATOM 832 C CA . ALA A 1 105 ? 21.847 6.412 -40.536 1.00 80.25 105 ALA A CA 1
ATOM 833 C C . ALA A 1 105 ? 23.245 6.954 -40.834 1.00 80.25 105 ALA A C 1
ATOM 835 O O . ALA A 1 105 ? 23.471 8.163 -40.767 1.00 80.25 105 ALA A O 1
ATOM 836 N N . ALA A 1 106 ? 24.161 6.066 -41.204 1.00 82.81 106 ALA A N 1
ATOM 837 C CA . ALA A 1 106 ? 25.504 6.413 -41.641 1.00 82.81 106 ALA A CA 1
ATOM 838 C C . ALA A 1 106 ? 25.746 5.898 -43.060 1.00 82.81 106 ALA A C 1
ATOM 840 O O . ALA A 1 106 ? 25.201 4.873 -43.467 1.00 82.81 106 ALA A O 1
ATOM 841 N N . ARG A 1 107 ? 26.544 6.634 -43.836 1.00 86.31 107 ARG A N 1
ATOM 842 C CA . ARG A 1 107 ? 26.880 6.289 -45.222 1.00 86.31 107 ARG A CA 1
ATOM 843 C C . ARG A 1 107 ? 28.365 6.503 -45.456 1.00 86.31 107 ARG A C 1
ATOM 845 O O . ARG A 1 107 ? 28.870 7.596 -45.206 1.00 86.31 107 ARG A O 1
ATOM 852 N N . ASN A 1 108 ? 29.038 5.496 -45.997 1.00 88.19 108 ASN A N 1
ATOM 853 C CA . ASN A 1 108 ? 30.405 5.617 -46.472 1.00 88.19 108 ASN A CA 1
ATOM 854 C C . ASN A 1 108 ? 30.400 5.916 -47.975 1.00 88.19 108 ASN A C 1
ATOM 856 O O . ASN A 1 108 ? 30.330 5.018 -48.802 1.00 88.19 108 ASN A O 1
ATOM 860 N N . MET A 1 109 ? 30.487 7.194 -48.344 1.00 88.25 109 MET A N 1
ATOM 861 C CA . MET A 1 109 ? 30.588 7.611 -49.753 1.00 88.25 109 MET A CA 1
ATOM 862 C C . MET A 1 109 ? 32.032 7.650 -50.271 1.00 88.25 109 MET A C 1
ATOM 864 O O . MET A 1 109 ? 32.272 8.087 -51.399 1.00 88.25 109 MET A O 1
ATOM 868 N N . SER A 1 110 ? 33.001 7.250 -49.447 1.00 87.88 110 SER A N 1
ATOM 869 C CA . SER A 1 110 ? 34.410 7.259 -49.818 1.00 87.88 110 SER A CA 1
ATOM 870 C C . SER A 1 110 ? 34.775 6.030 -50.657 1.00 87.88 110 SER A C 1
ATOM 872 O O . SER A 1 110 ? 33.969 5.126 -50.862 1.00 87.88 110 SER A O 1
ATOM 874 N N . ARG A 1 111 ? 36.018 6.003 -51.144 1.00 88.00 111 ARG A N 1
ATOM 875 C CA . ARG A 1 111 ? 36.587 4.861 -51.877 1.00 88.00 111 ARG A CA 1
ATOM 876 C C . ARG A 1 111 ? 37.296 3.851 -50.965 1.00 88.00 111 ARG A C 1
ATOM 878 O O . ARG A 1 111 ? 37.838 2.872 -51.468 1.00 88.00 111 ARG A O 1
ATOM 885 N N . SER A 1 112 ? 37.307 4.098 -49.656 1.00 90.62 112 SER A N 1
ATOM 886 C CA . SER A 1 112 ? 37.992 3.290 -48.642 1.00 90.62 112 SER A CA 1
ATOM 887 C C . SER A 1 112 ? 37.000 2.831 -47.577 1.00 90.62 112 SER A C 1
ATOM 889 O O . SER A 1 112 ? 35.931 3.417 -47.435 1.00 90.62 112 SER A O 1
ATOM 891 N N . LYS A 1 113 ? 37.339 1.790 -46.813 1.00 91.44 113 LYS A N 1
ATOM 892 C CA . LYS A 1 113 ? 36.547 1.384 -45.644 1.00 91.44 113 LYS A CA 1
ATOM 893 C C . LYS A 1 113 ? 36.497 2.505 -44.601 1.00 91.44 113 LYS A C 1
ATOM 895 O O . LYS A 1 113 ? 37.461 3.262 -44.471 1.00 91.44 113 LYS A O 1
ATOM 900 N N . ALA A 1 114 ? 35.391 2.596 -43.872 1.00 87.25 114 ALA A N 1
ATOM 901 C CA . ALA A 1 114 ? 35.210 3.545 -42.779 1.00 87.25 114 ALA A CA 1
ATOM 902 C C . ALA A 1 114 ? 34.552 2.853 -41.584 1.00 87.25 114 ALA A C 1
ATOM 904 O O . ALA A 1 114 ? 33.627 2.067 -41.764 1.00 87.25 114 ALA A O 1
ATOM 905 N N . GLU A 1 115 ? 35.001 3.170 -40.374 1.00 87.12 115 GLU A N 1
ATOM 906 C CA . GLU A 1 115 ? 34.373 2.704 -39.138 1.00 87.12 115 GLU A CA 1
ATOM 907 C C . GLU A 1 115 ? 33.400 3.770 -38.628 1.00 87.12 115 GLU A C 1
ATOM 909 O O . GLU A 1 115 ? 33.734 4.957 -38.562 1.00 87.12 115 GLU A O 1
ATOM 914 N N . VAL A 1 116 ? 32.182 3.352 -38.293 1.00 79.06 116 VAL A N 1
ATOM 915 C CA . VAL A 1 116 ? 31.148 4.210 -37.718 1.00 79.06 116 VAL A CA 1
ATOM 916 C C . VAL A 1 116 ? 30.837 3.716 -36.315 1.00 79.06 116 VAL A C 1
ATOM 918 O O . VAL A 1 116 ? 30.325 2.610 -36.147 1.00 79.06 116 VAL A O 1
ATOM 921 N N . GLY A 1 117 ? 31.120 4.560 -35.325 1.00 75.56 117 GLY A N 1
ATOM 922 C CA . GLY A 1 117 ? 30.691 4.356 -33.946 1.00 75.56 117 GLY A CA 1
ATOM 923 C C . GLY A 1 117 ? 29.274 4.881 -33.733 1.00 75.56 117 GLY A C 1
ATOM 924 O O . GLY A 1 117 ? 28.948 6.000 -34.141 1.00 75.56 117 GLY A O 1
ATOM 925 N N . VAL A 1 118 ? 28.429 4.078 -33.095 1.00 70.38 118 VAL A N 1
ATOM 926 C CA . VAL A 1 118 ? 27.071 4.456 -32.699 1.00 70.38 118 VAL A CA 1
ATOM 927 C C . VAL A 1 118 ? 26.983 4.451 -31.180 1.00 70.38 118 VAL A C 1
ATOM 929 O O . VAL A 1 118 ? 27.075 3.398 -30.547 1.00 70.38 118 VAL A O 1
ATOM 932 N N . ASP A 1 119 ? 26.760 5.634 -30.607 1.00 68.81 119 ASP A N 1
ATOM 933 C CA . ASP A 1 119 ? 26.418 5.779 -29.195 1.00 68.81 119 ASP A CA 1
ATOM 934 C C . ASP A 1 119 ? 24.931 5.491 -28.992 1.00 68.81 119 ASP A C 1
ATOM 936 O O . ASP A 1 119 ? 24.062 6.180 -29.529 1.00 68.81 119 ASP A O 1
ATOM 940 N N . THR A 1 120 ? 24.624 4.474 -28.191 1.00 63.19 120 THR A N 1
ATOM 941 C CA . THR A 1 120 ? 23.245 4.015 -27.961 1.00 63.19 120 THR A CA 1
ATOM 942 C C . THR A 1 120 ? 22.786 4.291 -26.539 1.00 63.19 120 THR A C 1
ATOM 944 O O . THR A 1 120 ? 22.240 3.428 -25.847 1.00 63.19 120 THR A O 1
ATOM 947 N N . ASN A 1 121 ? 23.035 5.521 -26.102 1.00 65.56 121 ASN A N 1
ATOM 948 C CA . ASN A 1 121 ? 22.574 6.043 -24.828 1.00 65.56 121 ASN A CA 1
ATOM 949 C C . ASN A 1 121 ? 21.317 6.880 -25.055 1.00 65.56 121 ASN A C 1
ATOM 951 O O . ASN A 1 121 ? 21.382 7.921 -25.706 1.00 65.56 121 ASN A O 1
ATOM 955 N N . LEU A 1 122 ? 20.184 6.438 -24.508 1.00 66.00 122 LEU A N 1
ATOM 956 C CA . LEU A 1 122 ? 18.955 7.218 -24.508 1.00 66.00 122 LEU A CA 1
ATOM 957 C C . LEU A 1 122 ? 18.446 7.404 -23.083 1.00 66.00 122 LEU A C 1
ATOM 959 O O . LEU A 1 122 ? 18.317 6.449 -22.325 1.00 66.00 122 LEU A O 1
ATOM 963 N N . SER A 1 123 ? 18.115 8.641 -22.737 1.00 69.88 123 SER A N 1
ATOM 964 C CA . SER A 1 123 ? 17.376 8.938 -21.516 1.00 69.88 123 SER A CA 1
ATOM 965 C C . SER A 1 123 ? 15.881 8.841 -21.791 1.00 69.88 123 SER A C 1
ATOM 967 O O . SER A 1 123 ? 15.359 9.530 -22.669 1.00 69.88 123 SER A O 1
ATOM 969 N N . LEU A 1 124 ? 15.191 7.961 -21.067 1.00 72.44 124 LEU A N 1
ATOM 970 C CA . LEU A 1 124 ? 13.743 7.801 -21.126 1.00 72.44 124 LEU A CA 1
ATOM 971 C C . LEU A 1 124 ? 13.141 8.088 -19.752 1.00 72.44 124 LEU A C 1
ATOM 973 O O . LEU A 1 124 ? 13.667 7.701 -18.714 1.00 72.44 124 LEU A O 1
ATOM 977 N N . THR A 1 125 ? 12.017 8.798 -19.734 1.00 76.06 125 THR A N 1
ATOM 978 C CA . THR A 1 125 ? 11.339 9.146 -18.484 1.00 76.06 125 THR A CA 1
ATOM 979 C C . THR A 1 125 ? 10.312 8.087 -18.113 1.00 76.06 125 THR A C 1
ATOM 981 O O . THR A 1 125 ? 9.378 7.828 -18.871 1.00 76.06 125 THR A O 1
ATOM 984 N N . HIS A 1 126 ? 10.462 7.517 -16.922 1.00 77.38 126 HIS A N 1
ATOM 985 C CA . HIS A 1 126 ? 9.464 6.690 -16.255 1.00 77.38 126 HIS A CA 1
ATOM 986 C C . HIS A 1 126 ? 8.524 7.571 -15.430 1.00 77.38 126 HIS A C 1
ATOM 988 O O . HIS A 1 126 ? 8.950 8.554 -14.811 1.00 77.38 126 HIS A O 1
ATOM 994 N N . SER A 1 127 ? 7.239 7.227 -15.399 1.00 81.00 127 SER A N 1
ATOM 995 C CA . SER A 1 127 ? 6.244 7.912 -14.569 1.00 81.00 127 SER A CA 1
ATOM 996 C C . SER A 1 127 ? 5.404 6.928 -13.769 1.00 81.00 127 SER A C 1
ATOM 998 O O . SER A 1 127 ? 5.004 5.883 -14.268 1.00 81.00 127 SER A O 1
ATOM 1000 N N . MET A 1 128 ? 5.142 7.279 -12.514 1.00 81.44 128 MET A N 1
ATOM 1001 C CA . MET A 1 128 ? 4.362 6.509 -11.565 1.00 81.44 128 MET A CA 1
ATOM 1002 C C . MET A 1 128 ? 3.388 7.476 -10.936 1.00 81.44 128 MET A C 1
ATOM 1004 O O . MET A 1 128 ? 3.790 8.491 -10.365 1.00 81.44 128 MET A O 1
ATOM 1008 N N . SER A 1 129 ? 2.113 7.146 -11.005 1.00 82.62 129 SER A N 1
ATOM 1009 C CA . SER A 1 129 ? 1.086 7.840 -10.253 1.00 82.62 129 SER A CA 1
ATOM 1010 C C . SER A 1 129 ? 0.368 6.868 -9.338 1.00 82.62 129 SER A C 1
ATOM 1012 O O . SER A 1 129 ? 0.278 5.668 -9.605 1.00 82.62 129 SER A O 1
ATOM 1014 N N . GLN A 1 130 ? -0.109 7.394 -8.218 1.00 81.44 130 GLN A N 1
ATOM 1015 C CA . GLN A 1 130 ? -0.899 6.639 -7.265 1.00 81.44 130 GLN A CA 1
ATOM 1016 C C . GLN A 1 130 ? -2.137 7.420 -6.843 1.00 81.44 130 GLN A C 1
ATOM 1018 O O . GLN A 1 130 ? -2.081 8.636 -6.627 1.00 81.44 130 GLN A O 1
ATOM 1023 N N . GLY A 1 131 ? -3.242 6.698 -6.698 1.00 80.94 131 GLY A N 1
ATOM 1024 C CA . GLY A 1 131 ? -4.524 7.211 -6.237 1.00 80.94 131 GLY A CA 1
ATOM 1025 C C . GLY A 1 131 ? -5.104 6.338 -5.132 1.00 80.94 131 GLY A C 1
ATOM 1026 O O . GLY A 1 131 ? -4.920 5.123 -5.125 1.00 80.94 131 GLY A O 1
ATOM 1027 N N . TRP A 1 132 ? -5.817 6.965 -4.199 1.00 81.00 132 TRP A N 1
ATOM 1028 C CA . TRP A 1 132 ? -6.512 6.280 -3.110 1.00 81.00 132 TRP A CA 1
ATOM 1029 C C . TRP A 1 132 ? -8.014 6.516 -3.213 1.00 81.00 132 TRP A C 1
ATOM 1031 O O . TRP A 1 132 ? -8.457 7.640 -3.444 1.00 81.00 132 TRP A O 1
ATOM 1041 N N . ASN A 1 133 ? -8.809 5.468 -3.001 1.00 73.75 133 ASN A N 1
ATOM 1042 C CA . ASN A 1 133 ? -10.273 5.572 -3.029 1.00 73.75 133 ASN A CA 1
ATOM 1043 C C . ASN A 1 133 ? -10.879 6.150 -1.734 1.00 73.75 133 ASN A C 1
ATOM 1045 O O . ASN A 1 133 ? -12.091 6.343 -1.647 1.00 73.75 133 ASN A O 1
ATOM 1049 N N . ALA A 1 134 ? -10.051 6.402 -0.725 1.00 65.06 134 ALA A N 1
ATOM 1050 C CA . ALA A 1 134 ? -10.434 7.037 0.521 1.00 65.06 134 ALA A CA 1
ATOM 1051 C C . ALA A 1 134 ? -9.397 8.107 0.875 1.00 65.06 134 ALA A C 1
ATOM 1053 O O . ALA A 1 134 ? -8.196 7.871 0.748 1.00 65.06 134 ALA A O 1
ATOM 1054 N N . GLU A 1 135 ? -9.846 9.268 1.364 1.00 55.75 135 GLU A N 1
ATOM 1055 C CA . GLU A 1 135 ? -8.952 10.168 2.091 1.00 55.75 135 GLU A CA 1
ATOM 1056 C C . GLU A 1 135 ? -8.496 9.431 3.346 1.00 55.75 135 GLU A C 1
ATOM 1058 O O . GLU A 1 135 ? -9.279 9.222 4.278 1.00 55.75 135 GLU A O 1
ATOM 1063 N N . VAL A 1 136 ? -7.241 8.991 3.367 1.00 55.03 136 VAL A N 1
ATOM 1064 C CA . VAL A 1 136 ? -6.696 8.341 4.551 1.00 55.03 136 VAL A CA 1
ATOM 1065 C C . VAL A 1 136 ? -5.581 9.193 5.116 1.00 55.03 136 VAL A C 1
ATOM 1067 O O . VAL A 1 136 ? -4.421 9.108 4.732 1.00 55.03 136 VAL A O 1
ATOM 1070 N N . ARG A 1 137 ? -5.953 10.055 6.061 1.00 53.00 137 ARG A N 1
ATOM 1071 C CA . ARG A 1 137 ? -4.995 10.837 6.837 1.00 53.00 137 ARG A CA 1
ATOM 1072 C C . ARG A 1 137 ? -4.398 9.948 7.910 1.00 53.00 137 ARG A C 1
ATOM 1074 O O . ARG A 1 137 ? -4.879 9.916 9.036 1.00 53.00 137 ARG A O 1
ATOM 1081 N N . ALA A 1 138 ? -3.355 9.216 7.564 1.00 53.19 138 ALA A N 1
ATOM 1082 C CA . ALA A 1 138 ? -2.531 8.585 8.572 1.00 53.19 138 ALA A CA 1
ATOM 1083 C C . ALA A 1 138 ? -1.074 8.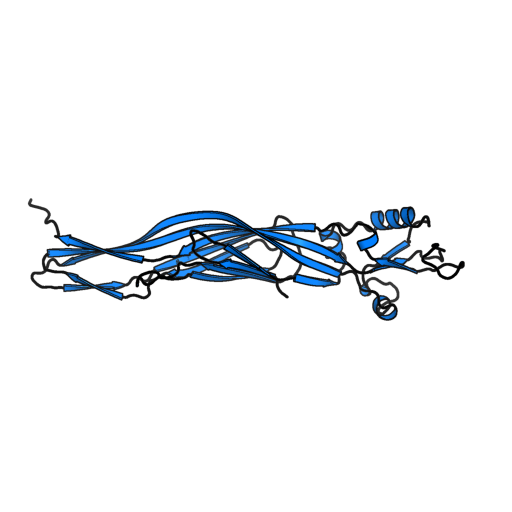629 8.124 1.00 53.19 138 ALA A C 1
ATOM 1085 O O . ALA A 1 138 ? -0.771 8.259 6.995 1.00 53.19 138 ALA A O 1
ATOM 1086 N N . GLY A 1 139 ? -0.199 9.128 9.002 1.00 57.06 139 GLY A N 1
ATOM 1087 C CA . GLY A 1 139 ? 1.231 9.351 8.753 1.00 57.06 139 GLY A CA 1
ATOM 1088 C C . GLY A 1 139 ? 2.049 8.063 8.658 1.00 57.06 139 GLY A C 1
ATOM 1089 O O . GLY A 1 139 ? 3.081 7.944 9.308 1.00 57.06 139 GLY A O 1
ATOM 1090 N N . TYR A 1 140 ? 1.558 7.091 7.896 1.00 66.56 140 TYR A N 1
ATOM 1091 C CA . TYR A 1 140 ? 2.224 5.828 7.631 1.00 66.56 140 TYR A CA 1
ATOM 1092 C C . TYR A 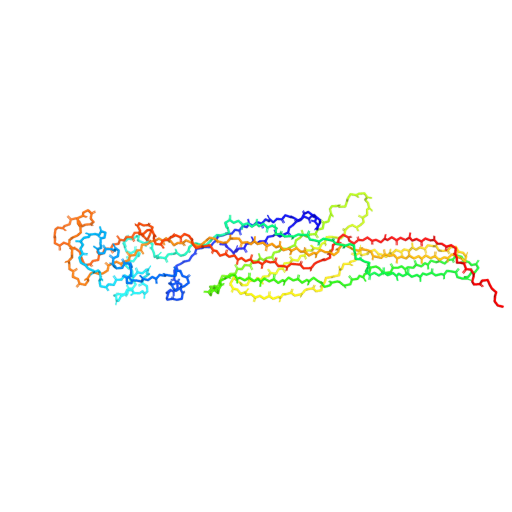1 140 ? 3.091 5.951 6.380 1.00 66.56 140 TYR A C 1
ATOM 1094 O O . TYR A 1 140 ? 2.686 6.567 5.388 1.00 66.56 140 TYR A O 1
ATOM 1102 N N . SER A 1 141 ? 4.275 5.345 6.417 1.00 65.12 141 SER A N 1
ATOM 1103 C CA . SER A 1 141 ? 5.168 5.272 5.266 1.00 65.12 141 SER A CA 1
ATOM 1104 C C . SER A 1 141 ? 4.949 3.983 4.476 1.00 65.12 141 SER A C 1
ATOM 1106 O O . SER A 1 141 ? 4.706 2.901 5.023 1.00 65.12 141 SER A O 1
ATOM 1108 N N . GLN A 1 142 ? 5.048 4.107 3.160 1.00 72.56 142 GLN A N 1
ATOM 1109 C CA . GLN A 1 142 ? 5.006 3.010 2.211 1.00 72.56 142 GLN A CA 1
ATOM 1110 C C . GLN A 1 142 ? 6.180 3.150 1.242 1.00 72.56 142 GLN A C 1
ATOM 1112 O O . GLN A 1 142 ? 6.549 4.249 0.833 1.00 72.56 142 GLN A O 1
ATOM 1117 N N . THR A 1 143 ? 6.735 2.024 0.813 1.00 78.38 143 THR A N 1
ATOM 1118 C CA . THR A 1 143 ? 7.650 1.990 -0.327 1.00 78.38 143 THR A CA 1
ATOM 1119 C C . THR A 1 143 ? 7.002 1.204 -1.456 1.00 78.38 143 THR A C 1
ATOM 1121 O O . THR A 1 143 ? 6.609 0.046 -1.281 1.00 78.38 143 THR A O 1
ATOM 1124 N N . VAL A 1 144 ? 6.896 1.838 -2.621 1.00 73.31 144 VAL A N 1
ATOM 1125 C CA . VAL A 1 144 ? 6.520 1.188 -3.876 1.00 73.31 144 VAL A CA 1
ATOM 1126 C C . VAL A 1 144 ? 7.791 1.035 -4.700 1.00 73.31 144 VAL A C 1
ATOM 1128 O O . VAL A 1 144 ? 8.519 1.997 -4.927 1.00 73.31 144 VAL A O 1
ATOM 1131 N N . SER A 1 145 ? 8.090 -0.184 -5.128 1.00 76.75 145 SER A N 1
ATOM 1132 C CA . SER A 1 145 ? 9.232 -0.458 -6.000 1.00 76.75 145 SER A CA 1
ATOM 1133 C C . SER A 1 145 ? 8.804 -1.247 -7.224 1.00 76.75 145 SER A C 1
ATOM 1135 O O . SER A 1 145 ? 7.807 -1.964 -7.219 1.00 76.75 145 SER A O 1
ATOM 1137 N N . VAL A 1 146 ? 9.554 -1.058 -8.291 1.00 68.12 146 VAL A N 1
ATOM 1138 C CA . VAL A 1 146 ? 9.324 -1.590 -9.619 1.00 68.12 146 VAL A CA 1
ATOM 1139 C C . VAL A 1 146 ? 10.669 -2.100 -10.112 1.00 68.12 146 VAL A C 1
ATOM 1141 O O . VAL A 1 146 ? 11.645 -1.359 -10.141 1.00 68.12 146 VAL A O 1
ATOM 1144 N N . GLU A 1 147 ? 10.737 -3.370 -10.467 1.00 72.44 147 GLU A N 1
ATOM 1145 C CA . GLU A 1 147 ? 11.934 -4.006 -11.010 1.00 72.44 147 GLU A CA 1
ATOM 1146 C C . GLU A 1 147 ? 11.513 -4.850 -12.205 1.00 72.44 147 GLU A C 1
ATOM 1148 O O . GLU A 1 147 ? 11.106 -6.004 -12.070 1.00 72.44 147 GLU A O 1
ATOM 1153 N N . VAL A 1 148 ? 11.540 -4.236 -13.381 1.00 65.81 148 VAL A N 1
ATOM 1154 C CA . VAL A 1 148 ? 10.987 -4.828 -14.597 1.00 65.81 148 VAL A CA 1
ATOM 1155 C C . VAL A 1 148 ? 12.042 -4.910 -15.689 1.00 65.81 148 VAL A C 1
ATOM 1157 O O . VAL A 1 148 ? 12.759 -3.951 -15.972 1.00 65.81 148 VAL A O 1
ATOM 1160 N N . GLY A 1 149 ? 12.151 -6.085 -16.300 1.00 62.66 149 GLY A N 1
ATOM 1161 C CA . GLY A 1 149 ? 13.154 -6.394 -17.314 1.00 62.66 149 GLY A CA 1
ATOM 1162 C C . GLY A 1 149 ? 13.192 -7.887 -17.626 1.00 62.66 149 GLY A C 1
ATOM 1163 O O . GLY A 1 149 ? 12.853 -8.714 -16.779 1.00 62.66 149 GLY A O 1
ATOM 1164 N N . GLY A 1 150 ? 13.559 -8.229 -18.858 1.00 48.97 150 GLY A N 1
ATOM 1165 C CA . GLY A 1 150 ? 13.693 -9.613 -19.301 1.00 48.97 150 GLY A CA 1
ATOM 1166 C C . GLY A 1 150 ? 15.047 -10.230 -18.940 1.00 48.97 150 GLY A C 1
ATOM 1167 O O . GLY A 1 150 ? 16.084 -9.569 -19.019 1.00 48.97 150 GLY A O 1
ATOM 1168 N N . ASP A 1 151 ? 15.039 -11.525 -18.610 1.00 44.28 151 ASP A N 1
ATOM 1169 C CA . ASP A 1 151 ? 16.253 -12.343 -18.574 1.00 44.28 151 ASP A CA 1
ATOM 1170 C C . ASP A 1 151 ? 16.902 -12.383 -19.964 1.00 44.28 151 ASP A C 1
ATOM 1172 O O . ASP A 1 151 ? 16.257 -12.635 -20.988 1.00 44.28 151 ASP A O 1
ATOM 1176 N N . THR A 1 152 ? 18.214 -12.174 -19.995 1.00 39.53 152 THR A N 1
ATOM 1177 C CA . THR A 1 152 ? 19.056 -12.254 -21.188 1.00 39.53 152 THR A CA 1
ATOM 1178 C C . THR A 1 152 ? 19.241 -13.702 -21.645 1.00 39.53 152 THR A C 1
ATOM 1180 O O . THR A 1 152 ? 20.282 -14.322 -21.442 1.00 39.53 152 THR A O 1
ATOM 1183 N N . TYR A 1 153 ? 18.249 -14.259 -22.340 1.00 29.61 153 TYR A N 1
ATOM 1184 C CA . TYR A 1 153 ? 18.459 -15.480 -23.120 1.00 29.61 153 TYR A CA 1
ATOM 1185 C C . TYR A 1 153 ? 19.133 -15.148 -24.461 1.00 29.61 153 TYR A C 1
ATOM 1187 O O . TYR A 1 153 ? 18.533 -14.537 -25.342 1.00 29.61 153 TYR A O 1
ATOM 1195 N N . GLY A 1 154 ? 20.387 -15.586 -24.633 1.00 33.19 154 GLY A N 1
ATOM 1196 C CA . GLY A 1 154 ? 21.037 -15.668 -25.951 1.00 33.19 154 GLY A CA 1
ATOM 1197 C C . GLY A 1 154 ? 22.117 -14.629 -26.281 1.00 33.19 154 GLY A C 1
ATOM 1198 O O . GLY A 1 154 ? 22.349 -14.372 -27.458 1.00 33.19 154 GLY A O 1
ATOM 1199 N N . GLY A 1 155 ? 22.795 -14.038 -25.291 1.00 28.69 155 GLY A N 1
ATOM 1200 C CA . GLY A 1 155 ? 23.977 -13.192 -25.542 1.00 28.69 155 GLY A CA 1
ATOM 1201 C C . GLY A 1 155 ? 23.682 -11.771 -26.038 1.00 28.69 155 GLY A C 1
ATOM 1202 O O . GLY A 1 155 ? 24.600 -11.068 -26.452 1.00 28.69 155 GLY A O 1
ATOM 1203 N N . LYS A 1 156 ? 22.422 -11.326 -25.976 1.00 38.88 156 LYS A N 1
ATOM 1204 C CA . LYS A 1 156 ? 22.044 -9.922 -26.185 1.00 38.88 156 LYS A CA 1
ATOM 1205 C C . LYS A 1 156 ? 22.054 -9.185 -24.847 1.00 38.88 156 LYS A C 1
ATOM 1207 O O . LYS A 1 156 ? 21.568 -9.718 -23.854 1.00 38.88 156 LYS A O 1
ATOM 1212 N N . VAL A 1 157 ? 22.616 -7.977 -24.818 1.00 39.09 157 VAL A N 1
ATOM 1213 C CA . VAL A 1 157 ? 22.645 -7.106 -23.633 1.00 39.09 157 VAL A CA 1
ATOM 1214 C C . VAL A 1 157 ? 21.227 -6.595 -23.372 1.00 39.09 157 VAL A C 1
ATOM 1216 O O . VAL A 1 157 ? 20.772 -5.665 -24.027 1.00 39.09 157 VAL A O 1
ATOM 1219 N N . GLY A 1 158 ? 20.505 -7.240 -22.458 1.00 50.22 158 GLY A N 1
ATOM 1220 C CA . GLY A 1 158 ? 19.195 -6.796 -21.986 1.00 50.22 158 GLY A CA 1
ATOM 1221 C C . GLY A 1 158 ? 19.362 -5.842 -20.810 1.00 50.22 158 GLY A C 1
ATOM 1222 O O . GLY A 1 158 ? 19.996 -6.194 -19.817 1.00 50.22 158 GLY A O 1
ATOM 1223 N N . ALA A 1 159 ? 18.818 -4.633 -20.928 1.00 52.44 159 ALA A N 1
ATOM 1224 C CA . ALA A 1 159 ? 18.750 -3.682 -19.824 1.00 52.44 159 ALA A CA 1
ATOM 1225 C C . ALA A 1 159 ? 17.497 -3.955 -18.972 1.00 52.44 159 ALA A C 1
ATOM 1227 O O . ALA A 1 159 ? 16.383 -3.995 -19.503 1.00 52.44 159 ALA A O 1
ATOM 1228 N N . SER A 1 160 ? 17.683 -4.128 -17.662 1.00 59.16 160 SER A N 1
ATOM 1229 C CA . SER A 1 160 ? 16.612 -4.113 -16.660 1.00 59.16 160 SER A CA 1
ATOM 1230 C C . SER A 1 160 ? 16.381 -2.686 -16.162 1.00 59.16 160 SER A C 1
ATOM 1232 O O . SER A 1 160 ? 17.350 -1.950 -15.972 1.00 59.16 160 SER A O 1
ATOM 1234 N N . SER A 1 161 ? 15.132 -2.311 -15.896 1.00 59.81 161 SER A N 1
ATOM 1235 C CA . SER A 1 161 ? 14.789 -1.024 -15.285 1.00 59.81 161 SER A CA 1
ATOM 1236 C C . SER A 1 161 ? 14.392 -1.226 -13.828 1.00 59.81 161 SER A C 1
ATOM 1238 O O . SER A 1 161 ? 13.448 -1.963 -13.522 1.00 59.81 161 SER A O 1
ATOM 1240 N N . THR A 1 162 ? 15.111 -0.562 -12.923 1.00 61.56 162 THR A N 1
ATOM 1241 C CA . THR A 1 162 ? 14.876 -0.659 -11.478 1.00 61.56 162 THR A CA 1
ATOM 1242 C C . THR A 1 162 ? 14.522 0.711 -10.925 1.00 61.56 162 THR A C 1
ATOM 1244 O O . THR A 1 162 ? 15.323 1.645 -10.928 1.00 61.56 162 THR A O 1
ATOM 1247 N N . TRP A 1 163 ? 13.325 0.822 -10.361 1.00 64.31 163 TRP A N 1
ATOM 1248 C CA . TRP A 1 163 ? 12.788 2.061 -9.833 1.00 64.31 163 TRP A CA 1
ATOM 1249 C C . TRP A 1 163 ? 12.135 1.862 -8.464 1.00 64.31 163 TRP A C 1
ATOM 1251 O O . TRP A 1 163 ? 11.248 1.041 -8.292 1.00 64.31 163 TRP A O 1
ATOM 1261 N N . SER A 1 164 ? 12.529 2.650 -7.466 1.00 62.16 164 SER A N 1
ATOM 1262 C CA . SER A 1 164 ? 11.847 2.729 -6.172 1.00 62.16 164 SER A CA 1
ATOM 1263 C C . SER A 1 164 ? 11.343 4.140 -5.894 1.00 62.16 164 SER A C 1
ATOM 1265 O O . SER A 1 164 ? 12.058 5.114 -6.140 1.00 62.16 164 SER A O 1
ATOM 1267 N N . VAL A 1 165 ? 10.150 4.240 -5.316 1.00 61.78 165 VAL A N 1
ATOM 1268 C CA . VAL A 1 165 ? 9.552 5.474 -4.809 1.00 61.78 165 VAL A CA 1
ATOM 1269 C C . VAL A 1 165 ? 9.071 5.243 -3.382 1.00 61.78 165 VAL A C 1
ATOM 1271 O O . VAL A 1 165 ? 8.319 4.312 -3.090 1.00 61.78 165 VAL A O 1
ATOM 1274 N N . GLU A 1 166 ? 9.483 6.127 -2.484 1.00 64.44 166 GLU A N 1
ATOM 1275 C CA . GLU A 1 166 ? 8.858 6.236 -1.172 1.00 64.44 166 GLU A CA 1
ATOM 1276 C C . GLU A 1 166 ? 7.598 7.089 -1.293 1.00 64.44 166 GLU A C 1
ATOM 1278 O O . GLU A 1 166 ? 7.619 8.193 -1.840 1.00 64.44 166 GLU A O 1
ATOM 1283 N N . ALA A 1 167 ? 6.488 6.557 -0.800 1.00 62.66 167 ALA A N 1
ATOM 1284 C CA . ALA A 1 167 ? 5.195 7.205 -0.830 1.00 62.66 167 ALA A CA 1
ATOM 1285 C C . ALA A 1 167 ? 4.594 7.248 0.573 1.00 62.66 167 ALA A C 1
ATOM 1287 O O . ALA A 1 167 ? 4.700 6.310 1.363 1.00 62.66 167 ALA A O 1
ATOM 1288 N N . SER A 1 168 ? 3.910 8.341 0.882 1.00 64.00 168 SER A N 1
ATOM 1289 C CA . SER A 1 168 ? 3.084 8.394 2.082 1.00 64.00 168 SER A CA 1
ATOM 1290 C C . SER A 1 168 ? 1.760 7.704 1.806 1.00 64.00 168 SER A C 1
ATOM 1292 O O . SER A 1 168 ? 1.109 7.923 0.779 1.00 64.00 168 SER A O 1
ATOM 1294 N N . TYR A 1 169 ? 1.344 6.883 2.755 1.00 64.56 169 TYR A N 1
ATOM 1295 C CA . TYR A 1 169 ? 0.051 6.235 2.722 1.00 64.56 169 TYR A CA 1
ATOM 1296 C C . TYR A 1 169 ? -1.090 7.268 2.650 1.00 64.56 169 TYR A C 1
ATOM 1298 O O . TYR A 1 169 ? -1.038 8.314 3.299 1.00 64.56 169 TYR A O 1
ATOM 1306 N N . GLY A 1 170 ? -2.130 6.974 1.863 1.00 63.00 170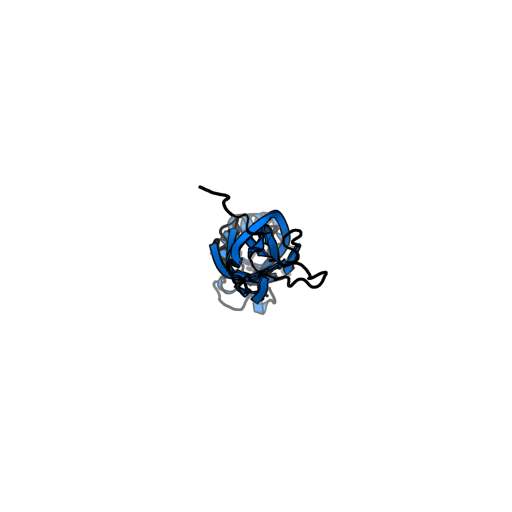 GLY A N 1
ATOM 1307 C CA . GLY A 1 170 ? -3.315 7.830 1.730 1.00 63.00 170 GLY A CA 1
ATOM 1308 C C . GLY A 1 170 ? -3.076 9.176 1.036 1.00 63.00 170 GLY A C 1
ATOM 1309 O O . GLY A 1 170 ? -3.991 9.997 0.966 1.00 63.00 170 GLY A O 1
ATOM 1310 N N . GLN A 1 171 ? -1.871 9.410 0.507 1.00 68.56 171 GLN A N 1
ATOM 1311 C CA . GLN A 1 171 ? -1.564 10.567 -0.325 1.00 68.56 171 GLN A CA 1
ATOM 1312 C C . GLN A 1 171 ? -1.558 10.152 -1.794 1.00 68.56 171 GLN A C 1
ATOM 1314 O O . GLN A 1 171 ? -0.794 9.279 -2.212 1.00 68.56 171 GLN A O 1
ATOM 1319 N N . SER A 1 172 ? -2.433 10.776 -2.580 1.00 73.88 172 SER A N 1
ATOM 1320 C CA . SER A 1 172 ? -2.386 10.667 -4.038 1.00 73.88 172 SER A CA 1
ATOM 1321 C C . SER A 1 172 ? -1.276 11.567 -4.575 1.00 73.88 172 SER A C 1
ATOM 1323 O O . SER A 1 172 ? -1.008 12.632 -4.015 1.00 73.88 172 SER A O 1
ATOM 1325 N N . GLY A 1 173 ? -0.627 11.155 -5.655 1.00 69.56 173 GLY A N 1
ATOM 1326 C CA . GLY A 1 173 ? 0.483 11.911 -6.221 1.00 69.56 173 GLY A CA 1
ATOM 1327 C C . GLY A 1 173 ? 1.057 11.263 -7.468 1.00 69.56 173 GLY A C 1
ATOM 1328 O O . GLY A 1 173 ? 0.721 10.131 -7.808 1.00 69.56 173 GLY A O 1
ATOM 1329 N N . SER A 1 174 ? 1.934 12.000 -8.142 1.00 75.56 174 SER A N 1
ATOM 1330 C CA . SER A 1 174 ? 2.684 11.520 -9.298 1.00 75.56 174 SER A CA 1
ATOM 1331 C C . SER A 1 174 ? 4.161 11.813 -9.096 1.00 75.56 174 SER A C 1
ATOM 1333 O O . SER A 1 174 ? 4.528 12.880 -8.608 1.00 75.56 174 SER A O 1
ATOM 1335 N N . GLN A 1 175 ? 4.997 10.860 -9.475 1.00 72.12 175 GLN A N 1
ATOM 1336 C CA . GLN A 1 175 ? 6.449 10.932 -9.438 1.00 72.12 175 GLN A CA 1
ATOM 1337 C C . GLN A 1 175 ? 6.962 10.561 -10.829 1.00 72.12 175 GLN A C 1
ATOM 1339 O O . GLN A 1 175 ? 6.497 9.599 -11.443 1.00 72.12 175 GLN A O 1
ATOM 1344 N N . THR A 1 176 ? 7.909 11.336 -11.341 1.00 72.50 176 THR A N 1
ATOM 1345 C CA . THR A 1 176 ? 8.570 11.073 -12.622 1.00 72.50 176 THR A CA 1
ATOM 1346 C C . THR A 1 176 ? 10.059 10.950 -12.381 1.00 72.50 176 THR A C 1
ATOM 1348 O O . THR A 1 176 ? 10.632 11.767 -11.658 1.00 72.50 176 THR A O 1
ATOM 1351 N N . ARG A 1 177 ? 10.692 9.960 -12.999 1.00 67.00 177 ARG A N 1
ATOM 1352 C CA . ARG A 1 177 ? 12.137 9.767 -12.935 1.00 67.00 177 ARG A CA 1
ATOM 1353 C C . ARG A 1 177 ? 12.668 9.561 -14.339 1.00 67.00 177 ARG A C 1
ATOM 1355 O O . ARG A 1 177 ? 12.182 8.711 -15.073 1.00 67.00 177 ARG A O 1
ATOM 1362 N N . GLU A 1 178 ? 13.664 10.350 -14.706 1.00 66.81 178 GLU A N 1
ATOM 1363 C CA . GLU A 1 178 ? 14.429 10.107 -15.920 1.00 66.81 178 GLU A CA 1
ATOM 1364 C C . GLU A 1 178 ? 15.451 9.003 -15.642 1.00 66.81 178 GLU A C 1
ATOM 1366 O O . GLU A 1 178 ? 16.206 9.075 -14.669 1.00 66.81 178 GLU A O 1
ATOM 1371 N N . GLU A 1 179 ? 15.430 7.951 -16.454 1.00 65.31 179 GLU A N 1
ATOM 1372 C CA . GLU A 1 179 ? 16.359 6.833 -16.375 1.00 65.31 179 GLU A CA 1
ATOM 1373 C C . GLU A 1 179 ? 17.011 6.637 -17.741 1.00 65.31 179 GLU A C 1
ATOM 1375 O O . GLU A 1 179 ? 16.362 6.669 -18.788 1.00 65.31 179 GLU A O 1
ATOM 1380 N N . GLN A 1 180 ? 18.329 6.469 -17.742 1.00 63.09 180 GLN A N 1
ATOM 1381 C CA . GLN A 1 180 ? 19.049 6.197 -18.971 1.00 63.09 180 GLN A CA 1
ATOM 1382 C C . GLN A 1 180 ? 18.840 4.732 -19.344 1.00 63.09 180 GLN A C 1
ATOM 1384 O O . GLN A 1 180 ? 19.419 3.835 -18.736 1.00 63.09 180 GLN A O 1
ATOM 1389 N N . ILE A 1 181 ? 18.014 4.497 -20.356 1.00 60.09 181 ILE A N 1
ATOM 1390 C CA . ILE A 1 181 ? 17.854 3.191 -20.978 1.00 60.09 181 ILE A CA 1
ATOM 1391 C C . ILE A 1 181 ? 18.760 3.169 -22.199 1.00 60.09 181 ILE A C 1
ATOM 1393 O O . ILE A 1 181 ? 18.426 3.622 -23.293 1.00 60.09 181 ILE A O 1
ATOM 1397 N N . GLY A 1 182 ? 19.953 2.640 -21.977 1.00 56.81 182 GLY A N 1
ATOM 1398 C CA . GLY A 1 182 ? 20.893 2.280 -23.021 1.00 56.81 182 GLY A CA 1
ATOM 1399 C C . GLY A 1 182 ? 21.419 0.882 -22.749 1.00 56.81 182 GLY A C 1
ATOM 1400 O O . GLY A 1 182 ? 21.429 0.415 -21.613 1.00 56.81 182 GLY A O 1
ATOM 1401 N N . THR A 1 183 ? 21.908 0.217 -23.787 1.00 55.94 183 THR A N 1
ATOM 1402 C CA . THR A 1 183 ? 22.688 -1.020 -23.626 1.00 55.94 183 THR A CA 1
ATOM 1403 C C . THR A 1 183 ? 24.051 -0.752 -22.973 1.00 55.94 183 THR A C 1
ATOM 1405 O O . THR A 1 183 ? 24.788 -1.692 -22.693 1.00 55.94 183 THR A O 1
ATOM 1408 N N . GLY A 1 184 ? 24.433 0.525 -22.798 1.00 56.28 184 GLY A N 1
ATOM 1409 C CA . GLY A 1 184 ? 25.794 0.937 -22.446 1.00 56.28 184 GLY A CA 1
ATOM 1410 C C . GLY A 1 184 ? 26.832 0.548 -23.505 1.00 56.28 184 GLY A C 1
ATOM 1411 O O . GLY A 1 184 ? 28.026 0.740 -23.289 1.00 56.28 184 GLY A O 1
ATOM 1412 N N . ALA A 1 185 ? 26.393 -0.017 -24.634 1.00 55.62 185 ALA A N 1
ATOM 1413 C CA . ALA A 1 185 ? 27.256 -0.505 -25.687 1.00 55.62 185 ALA A CA 1
ATOM 1414 C C . ALA A 1 185 ? 27.582 0.635 -26.651 1.00 55.62 185 ALA A C 1
ATOM 1416 O O . ALA A 1 185 ? 26.700 1.350 -27.116 1.00 55.62 185 ALA A O 1
ATOM 1417 N N . HIS A 1 186 ? 28.859 0.779 -26.973 1.00 67.25 186 HIS A N 1
ATOM 1418 C CA . HIS A 1 186 ? 29.276 1.483 -28.173 1.00 67.25 186 HIS A CA 1
ATOM 1419 C C . HIS A 1 186 ? 29.357 0.432 -29.276 1.00 67.25 186 HIS A C 1
ATOM 1421 O O . HIS A 1 186 ? 30.071 -0.563 -29.115 1.00 67.25 186 HIS A O 1
ATOM 1427 N N . VAL A 1 187 ? 28.581 0.591 -30.347 1.00 70.88 187 VAL A N 1
ATOM 1428 C CA . VAL A 1 187 ? 28.612 -0.368 -31.457 1.00 70.88 187 VAL A CA 1
ATOM 1429 C C . VAL A 1 187 ? 29.387 0.228 -32.616 1.00 70.88 187 VAL A C 1
ATOM 1431 O O . VAL A 1 187 ? 29.014 1.279 -33.132 1.00 70.88 187 VAL A O 1
ATOM 1434 N N . ASN A 1 188 ? 30.440 -0.475 -33.030 1.00 78.75 188 ASN A N 1
ATOM 1435 C CA . ASN A 1 188 ? 31.225 -0.129 -34.205 1.00 78.75 188 ASN A CA 1
ATOM 1436 C C . ASN A 1 188 ? 30.781 -0.971 -35.392 1.00 78.75 188 ASN A C 1
ATOM 1438 O O . ASN A 1 188 ? 30.711 -2.198 -35.304 1.00 78.75 188 ASN A O 1
ATOM 1442 N N . VAL A 1 189 ? 30.508 -0.299 -36.503 1.00 80.94 189 VAL A N 1
ATOM 1443 C CA . VAL A 1 189 ? 30.183 -0.927 -37.782 1.00 80.94 189 VAL A CA 1
ATOM 1444 C C . VAL A 1 189 ? 31.228 -0.497 -38.799 1.00 80.94 189 VAL A C 1
ATOM 1446 O O . VAL A 1 189 ? 31.427 0.698 -39.023 1.00 80.94 189 VAL A O 1
ATOM 1449 N N . GLU A 1 190 ? 31.899 -1.463 -39.420 1.00 88.12 190 GLU A N 1
ATOM 1450 C CA . GLU A 1 190 ? 32.772 -1.196 -40.561 1.00 88.12 190 GLU A CA 1
ATOM 1451 C C . GLU A 1 190 ? 31.923 -1.151 -41.835 1.00 88.12 190 GLU A C 1
ATOM 1453 O O . GLU A 1 190 ? 31.264 -2.123 -42.187 1.00 88.12 190 GLU A O 1
ATOM 1458 N N . LEU A 1 191 ? 31.942 -0.020 -42.535 1.00 88.38 191 LEU A N 1
ATOM 1459 C CA . LEU A 1 191 ? 31.247 0.162 -43.802 1.00 88.38 191 LEU A CA 1
ATOM 1460 C C . LEU A 1 191 ? 32.229 0.082 -44.962 1.00 88.38 191 LEU A C 1
ATOM 1462 O O . LEU A 1 191 ? 33.167 0.883 -45.062 1.00 88.38 191 LEU A O 1
ATOM 1466 N N . ASP A 1 192 ? 31.953 -0.822 -45.895 1.00 91.25 192 ASP A N 1
ATOM 1467 C CA . ASP A 1 192 ? 32.619 -0.845 -47.193 1.00 91.25 192 ASP A CA 1
ATOM 1468 C C . ASP A 1 192 ? 32.332 0.435 -48.008 1.00 91.25 192 ASP A C 1
ATOM 1470 O O . ASP A 1 192 ? 31.355 1.153 -47.746 1.00 91.25 192 ASP A O 1
ATOM 1474 N N . PRO A 1 193 ? 33.174 0.755 -49.011 1.00 90.75 193 PRO A N 1
ATOM 1475 C CA . PRO A 1 193 ? 32.913 1.847 -49.943 1.00 90.75 193 PRO A CA 1
ATOM 1476 C C . PRO A 1 193 ? 31.501 1.768 -50.535 1.00 90.75 193 PRO A C 1
ATOM 1478 O O . PRO A 1 193 ? 31.089 0.734 -51.056 1.00 90.75 193 PRO A O 1
ATOM 1481 N N . HIS A 1 194 ? 30.776 2.883 -50.496 1.00 89.25 194 HIS A N 1
ATOM 1482 C CA . HIS A 1 194 ? 29.408 3.029 -51.004 1.00 89.25 194 HIS A CA 1
ATOM 1483 C C . HIS A 1 194 ? 28.339 2.186 -50.285 1.00 89.25 194 HIS A C 1
ATOM 1485 O O . HIS A 1 194 ? 27.245 1.991 -50.823 1.00 89.25 194 HIS A O 1
ATOM 1491 N N . MET A 1 195 ? 28.607 1.748 -49.053 1.00 89.44 195 MET A N 1
ATOM 1492 C CA . MET A 1 195 ? 27.618 1.133 -48.162 1.00 89.44 195 MET A CA 1
ATOM 1493 C C . MET A 1 195 ? 27.055 2.139 -47.156 1.00 89.44 195 MET A C 1
ATOM 1495 O O . MET A 1 195 ? 27.678 3.149 -46.816 1.00 89.44 195 MET A O 1
ATOM 1499 N N . GLY A 1 196 ? 25.847 1.868 -46.678 1.00 85.75 196 GLY A N 1
ATOM 1500 C CA . GLY A 1 196 ? 25.252 2.548 -45.539 1.00 85.75 196 GLY A CA 1
ATOM 1501 C C . GLY A 1 196 ? 24.802 1.553 -44.481 1.00 85.75 196 GLY A C 1
ATOM 1502 O O . GLY A 1 196 ? 24.496 0.406 -44.795 1.00 85.75 196 GLY A O 1
ATOM 1503 N N . ALA A 1 197 ? 24.730 2.022 -43.241 1.00 84.00 197 ALA A N 1
ATOM 1504 C CA . ALA A 1 197 ? 24.108 1.301 -42.142 1.00 84.00 197 ALA A CA 1
ATOM 1505 C C . ALA A 1 197 ? 23.023 2.149 -41.492 1.00 84.00 197 ALA A C 1
ATOM 1507 O O . ALA A 1 197 ? 23.135 3.377 -41.396 1.00 84.00 197 ALA A O 1
ATOM 1508 N N . GLN A 1 198 ? 21.984 1.474 -41.020 1.00 82.50 198 GLN A N 1
ATOM 1509 C CA . GLN A 1 198 ? 20.977 2.031 -40.141 1.00 82.50 198 GLN A CA 1
ATOM 1510 C C . GLN A 1 198 ? 21.013 1.283 -38.813 1.00 82.50 198 GLN A C 1
ATOM 1512 O O . GLN A 1 198 ? 20.753 0.085 -38.767 1.00 82.50 198 GLN A O 1
ATOM 1517 N N . ALA A 1 199 ? 21.300 2.005 -37.735 1.00 76.50 199 ALA A N 1
ATOM 1518 C CA . ALA A 1 199 ? 21.167 1.503 -36.378 1.00 76.50 199 ALA A CA 1
ATOM 1519 C C . ALA A 1 199 ? 19.824 1.963 -35.805 1.00 76.50 199 ALA A C 1
ATOM 1521 O O . ALA A 1 199 ? 19.508 3.157 -35.832 1.00 76.50 199 ALA A O 1
ATOM 1522 N N . LYS A 1 200 ? 19.032 1.024 -35.289 1.00 78.38 200 LYS A N 1
ATOM 1523 C CA . LYS A 1 200 ? 17.745 1.280 -34.635 1.00 78.38 200 LYS A CA 1
ATOM 1524 C C . LYS A 1 200 ? 17.827 0.810 -33.191 1.00 78.38 200 LYS A C 1
ATOM 1526 O O . LYS A 1 200 ? 17.948 -0.384 -32.936 1.00 78.38 200 LYS A O 1
ATOM 1531 N N . LEU A 1 201 ? 17.725 1.746 -32.254 1.00 75.88 201 LEU A N 1
ATOM 1532 C CA . LEU A 1 201 ? 17.490 1.424 -30.853 1.00 75.88 201 LEU A CA 1
ATOM 1533 C C . LEU A 1 201 ? 15.986 1.238 -30.664 1.00 75.88 201 LEU A C 1
ATOM 1535 O O . LEU A 1 201 ? 15.202 2.171 -30.858 1.00 75.88 201 LEU A O 1
ATOM 1539 N N . THR A 1 202 ? 15.590 0.033 -30.292 1.00 77.81 202 THR A N 1
ATOM 1540 C CA . THR A 1 202 ? 14.216 -0.324 -29.954 1.00 77.81 202 THR A CA 1
ATOM 1541 C C . THR A 1 202 ? 14.131 -0.603 -28.463 1.00 77.81 202 THR A C 1
ATOM 1543 O O . THR A 1 202 ? 15.073 -1.099 -27.859 1.00 77.81 202 THR A O 1
ATOM 1546 N N . ALA A 1 203 ? 13.011 -0.257 -27.851 1.00 79.00 203 ALA A N 1
ATOM 1547 C CA . ALA A 1 203 ? 12.665 -0.616 -26.487 1.00 79.00 203 ALA A CA 1
ATOM 1548 C C . ALA A 1 203 ? 11.198 -1.047 -26.454 1.00 79.00 203 ALA A C 1
ATOM 1550 O O . ALA A 1 203 ? 10.442 -0.832 -27.403 1.00 79.00 203 ALA A O 1
ATOM 1551 N N . THR A 1 204 ? 10.771 -1.638 -25.351 1.00 82.50 204 THR A N 1
ATOM 1552 C CA . THR A 1 204 ? 9.358 -1.892 -25.082 1.00 82.50 204 THR A CA 1
ATOM 1553 C C . THR A 1 204 ? 8.845 -0.802 -24.162 1.00 82.50 204 THR A C 1
ATOM 1555 O O . THR A 1 204 ? 9.380 -0.626 -23.072 1.00 82.50 204 THR A O 1
ATOM 1558 N N . ARG A 1 205 ? 7.808 -0.073 -24.579 1.00 86.69 205 ARG A N 1
ATOM 1559 C CA . ARG A 1 205 ? 7.060 0.815 -23.685 1.00 86.69 205 ARG A CA 1
ATOM 1560 C C . ARG A 1 205 ? 5.917 0.022 -23.068 1.00 86.69 205 ARG A C 1
ATOM 1562 O O . ARG A 1 205 ? 5.110 -0.536 -23.813 1.00 86.69 205 ARG A O 1
ATOM 1569 N N . GLY A 1 206 ? 5.834 0.011 -21.746 1.00 86.38 206 GLY A N 1
ATOM 1570 C CA . GLY A 1 206 ? 4.751 -0.613 -20.994 1.00 86.38 206 GLY A CA 1
ATOM 1571 C C . GLY A 1 206 ? 3.941 0.407 -20.208 1.00 86.38 206 GLY A C 1
ATOM 1572 O O . GLY A 1 206 ? 4.496 1.381 -19.697 1.00 86.38 206 GLY A O 1
ATOM 1573 N N . SER A 1 207 ? 2.639 0.160 -20.113 1.00 90.69 207 SER A N 1
ATOM 1574 C CA . SER A 1 207 ? 1.733 0.811 -19.174 1.00 90.69 207 SER A CA 1
ATOM 1575 C C . SER A 1 207 ? 1.141 -0.262 -18.266 1.00 90.69 207 SER A C 1
ATOM 1577 O O . SER A 1 207 ? 0.495 -1.193 -18.748 1.00 90.69 207 SER A O 1
ATOM 1579 N N . ILE A 1 208 ? 1.416 -0.184 -16.965 1.00 90.06 208 ILE A N 1
ATOM 1580 C CA . ILE A 1 208 ? 0.973 -1.170 -15.973 1.00 90.06 208 ILE A CA 1
ATOM 1581 C C . ILE A 1 208 ? 0.046 -0.477 -14.985 1.00 90.06 208 ILE A C 1
ATOM 1583 O O . ILE A 1 208 ? 0.422 0.518 -14.366 1.00 90.06 208 ILE A O 1
ATOM 1587 N N . GLN A 1 209 ? -1.141 -1.040 -14.789 1.00 93.38 209 GLN A N 1
ATOM 1588 C CA . GLN A 1 209 ? -2.041 -0.667 -13.707 1.00 93.38 209 GLN A CA 1
ATOM 1589 C C . GLN A 1 209 ? -2.075 -1.787 -12.679 1.00 93.38 209 GLN A C 1
ATOM 1591 O O . GLN A 1 209 ? -2.364 -2.937 -13.008 1.00 93.38 209 GLN A O 1
ATOM 1596 N N . ALA A 1 210 ? -1.809 -1.455 -11.424 1.00 92.94 210 ALA A N 1
ATOM 1597 C CA . ALA A 1 210 ? -1.892 -2.374 -10.303 1.00 92.94 210 ALA A CA 1
ATOM 1598 C C . ALA A 1 210 ? -2.838 -1.827 -9.237 1.00 92.94 210 ALA A C 1
ATOM 1600 O O . ALA A 1 210 ? -2.955 -0.616 -9.049 1.00 92.94 210 ALA A O 1
ATOM 1601 N N . ARG A 1 211 ? -3.488 -2.734 -8.513 1.00 94.81 211 ARG A N 1
ATOM 1602 C CA . ARG A 1 211 ? -4.342 -2.406 -7.374 1.00 94.81 211 ARG A CA 1
ATOM 1603 C C . ARG A 1 211 ? -3.865 -3.148 -6.141 1.00 94.81 211 ARG A C 1
ATOM 1605 O O . ARG A 1 211 ? -3.616 -4.353 -6.188 1.00 94.81 211 ARG A O 1
ATOM 1612 N N . VAL A 1 212 ? -3.771 -2.424 -5.033 1.00 92.81 212 VAL A N 1
ATOM 1613 C CA . VAL A 1 212 ? -3.431 -2.961 -3.714 1.00 92.81 212 VAL A CA 1
ATOM 1614 C C . VAL A 1 212 ? -4.640 -2.807 -2.804 1.00 92.81 212 VAL A C 1
ATOM 1616 O O . VAL A 1 212 ? -5.190 -1.715 -2.667 1.00 92.81 212 VAL A O 1
ATOM 1619 N N . GLU A 1 213 ? -5.057 -3.910 -2.195 1.00 93.50 213 GLU A N 1
ATOM 1620 C CA . GLU A 1 213 ? -6.130 -3.967 -1.211 1.00 93.50 213 GLU A CA 1
ATOM 1621 C C . GLU A 1 213 ? -5.537 -4.000 0.198 1.00 93.50 213 GLU A C 1
ATOM 1623 O O . GLU A 1 213 ? -4.820 -4.934 0.574 1.00 93.50 213 GLU A O 1
ATOM 1628 N N . TYR A 1 214 ? -5.882 -2.999 0.998 1.00 89.38 214 TYR A N 1
ATOM 1629 C CA . TYR A 1 214 ? -5.531 -2.915 2.406 1.00 89.38 214 TYR A CA 1
ATOM 1630 C C . TYR A 1 214 ? -6.717 -3.313 3.264 1.00 89.38 214 TYR A C 1
ATOM 1632 O O . TYR A 1 214 ? -7.860 -2.958 2.984 1.00 89.38 214 TYR A O 1
ATOM 1640 N N . GLU A 1 215 ? -6.419 -4.015 4.348 1.00 89.38 215 GLU A N 1
ATOM 1641 C CA . GLU A 1 215 ? -7.376 -4.326 5.394 1.00 89.38 215 GLU A CA 1
ATOM 1642 C C . GLU A 1 215 ? -6.960 -3.615 6.678 1.00 89.38 215 GLU A C 1
ATOM 1644 O O . GLU A 1 215 ? -5.842 -3.799 7.172 1.00 89.38 215 GLU A O 1
ATOM 1649 N N . THR A 1 216 ? -7.882 -2.828 7.226 1.00 84.88 216 THR A N 1
ATOM 1650 C CA . THR A 1 216 ? -7.724 -2.132 8.501 1.00 84.88 216 THR A CA 1
ATOM 1651 C C . THR A 1 216 ? -8.688 -2.710 9.528 1.00 84.88 216 THR A C 1
ATOM 1653 O O . THR A 1 216 ? -9.898 -2.736 9.318 1.00 84.88 216 THR A O 1
ATOM 1656 N N . THR A 1 217 ? -8.150 -3.157 10.658 1.00 85.94 217 THR A N 1
ATOM 1657 C CA . THR A 1 217 ? -8.883 -3.770 11.776 1.00 85.94 217 THR A CA 1
ATOM 1658 C C . THR A 1 217 ? -8.544 -3.070 13.080 1.00 85.94 217 THR A C 1
ATOM 1660 O O . THR A 1 217 ? -7.496 -2.432 13.198 1.00 85.94 217 THR A O 1
ATOM 1663 N N . TRP A 1 218 ? -9.458 -3.139 14.044 1.00 84.44 218 TRP A N 1
ATOM 1664 C CA . TRP A 1 218 ? -9.295 -2.555 15.374 1.00 84.44 218 TRP A CA 1
ATOM 1665 C C . TRP A 1 218 ? -9.286 -3.675 16.393 1.00 84.44 218 TRP A C 1
ATOM 1667 O O . TRP A 1 218 ? -10.057 -4.627 16.272 1.00 84.44 218 TRP A O 1
ATOM 1677 N N . TRP A 1 219 ? -8.416 -3.563 17.385 1.00 87.50 219 TRP A N 1
ATOM 1678 C CA . TRP A 1 219 ? -8.348 -4.521 18.476 1.00 87.50 219 TRP A CA 1
ATOM 1679 C C . TRP A 1 219 ? -7.925 -3.828 19.764 1.00 87.50 219 TRP A C 1
ATOM 1681 O O . TRP A 1 219 ? -7.342 -2.742 19.738 1.00 87.50 219 TRP A O 1
ATOM 1691 N N . GLY A 1 220 ? -8.213 -4.469 20.887 1.00 90.12 220 GLY A N 1
ATOM 1692 C CA . GLY A 1 220 ? -7.919 -3.940 22.209 1.00 90.12 220 GLY A CA 1
ATOM 1693 C C . GLY A 1 220 ? -9.194 -3.678 22.989 1.00 90.12 220 GLY A C 1
ATOM 1694 O O . GLY A 1 220 ? -10.286 -4.098 22.606 1.00 90.12 220 GLY A O 1
ATOM 1695 N N . HIS A 1 221 ? -9.040 -2.999 24.114 1.00 91.31 221 HIS A N 1
ATOM 1696 C CA . HIS A 1 221 ? -10.095 -2.856 25.098 1.00 91.31 221 HIS A CA 1
ATOM 1697 C C . HIS A 1 221 ? -10.679 -1.453 25.060 1.00 91.31 221 HIS A C 1
ATOM 1699 O O . HIS A 1 221 ? -10.002 -0.474 24.758 1.00 91.31 221 HIS A O 1
ATOM 1705 N N . LEU A 1 222 ? -11.956 -1.384 25.397 1.00 90.25 222 LEU A N 1
ATOM 1706 C CA . LEU A 1 222 ? -12.684 -0.165 25.667 1.00 90.25 222 LEU A CA 1
ATOM 1707 C C . LEU A 1 222 ? -12.852 -0.021 27.169 1.00 90.25 222 LEU A C 1
ATOM 1709 O O . LEU A 1 222 ? -13.283 -0.959 27.842 1.00 90.25 222 LEU A O 1
ATOM 1713 N N . TRP A 1 223 ? -12.582 1.173 27.677 1.00 91.31 223 TRP A N 1
ATOM 1714 C CA . TRP A 1 223 ? -12.897 1.551 29.044 1.00 91.31 223 TRP A CA 1
ATOM 1715 C C . TRP A 1 223 ? -14.302 2.139 29.090 1.00 91.31 223 TRP A C 1
ATOM 1717 O O . TRP A 1 223 ? -14.567 3.147 28.441 1.00 91.31 223 TRP A O 1
ATOM 1727 N N . ILE A 1 224 ? -15.208 1.533 29.848 1.00 91.88 224 ILE A N 1
ATOM 1728 C CA . ILE A 1 224 ? -16.625 1.908 29.888 1.00 91.88 224 ILE A CA 1
ATOM 1729 C C . ILE A 1 224 ? -16.931 2.508 31.258 1.00 91.88 224 ILE A C 1
ATOM 1731 O O . ILE A 1 224 ? -16.872 1.809 32.270 1.00 91.88 224 ILE A O 1
ATOM 1735 N N . ASP A 1 225 ? -17.270 3.796 31.289 1.00 92.62 225 ASP A N 1
ATOM 1736 C CA . ASP A 1 225 ? -17.633 4.537 32.499 1.00 92.62 225 ASP A CA 1
ATOM 1737 C C . ASP A 1 225 ? -19.147 4.754 32.571 1.00 92.62 225 ASP A C 1
ATOM 1739 O O . ASP A 1 225 ? -19.751 5.352 31.677 1.00 92.62 225 ASP A O 1
ATOM 1743 N N . TYR A 1 226 ? -19.769 4.310 33.662 1.00 92.38 226 TYR A N 1
ATOM 1744 C CA . TYR A 1 226 ? -21.189 4.541 33.939 1.00 92.38 226 TYR A CA 1
ATOM 1745 C C . TYR A 1 226 ? -21.451 5.800 34.779 1.00 92.38 226 TYR A C 1
ATOM 1747 O O . TYR A 1 226 ? -22.605 6.205 34.929 1.00 92.38 226 TYR A O 1
ATOM 1755 N N . GLY A 1 227 ? -20.426 6.407 35.383 1.00 90.44 227 GLY A N 1
ATOM 1756 C CA . GLY A 1 227 ? -20.540 7.527 36.325 1.00 90.44 227 GLY A CA 1
ATOM 1757 C C . GLY A 1 227 ? -21.234 7.180 37.651 1.00 90.44 227 GLY A C 1
ATOM 1758 O O . GLY A 1 227 ? -21.342 8.023 38.538 1.00 90.44 227 GLY A O 1
ATOM 1759 N N . LYS A 1 228 ? -21.710 5.941 37.796 1.00 91.19 228 LYS A N 1
ATOM 1760 C CA . LYS A 1 228 ? -22.345 5.365 38.984 1.00 91.19 228 LYS A CA 1
ATOM 1761 C C . LYS A 1 228 ? -22.044 3.871 39.034 1.00 91.19 228 LYS A C 1
ATOM 1763 O O . LYS A 1 228 ? -21.753 3.269 38.003 1.00 91.19 228 LYS A O 1
ATOM 1768 N N . ARG A 1 229 ? -22.166 3.257 40.213 1.00 90.81 229 ARG A N 1
ATOM 1769 C CA . ARG A 1 229 ? -22.059 1.799 40.328 1.00 90.81 229 ARG A CA 1
ATOM 1770 C C . ARG A 1 229 ? -23.221 1.127 39.612 1.00 90.81 229 ARG A C 1
ATOM 1772 O O . ARG A 1 229 ? -24.385 1.425 39.877 1.00 90.81 229 ARG A O 1
ATOM 1779 N N . VAL A 1 230 ? -22.889 0.204 38.725 1.00 91.12 230 VAL A N 1
ATOM 1780 C CA . VAL A 1 230 ? -23.843 -0.637 38.009 1.00 91.12 230 VAL A CA 1
ATOM 1781 C C . VAL A 1 230 ? -23.426 -2.079 38.216 1.00 91.12 230 VAL A C 1
ATOM 1783 O O . VAL A 1 230 ? -22.244 -2.380 38.157 1.00 91.12 230 VAL A O 1
ATOM 1786 N N . TYR A 1 231 ? -24.375 -2.973 38.491 1.00 91.38 231 TYR A N 1
ATOM 1787 C CA . TYR A 1 231 ? -24.110 -4.408 38.534 1.00 91.38 231 TYR A CA 1
ATOM 1788 C C . TYR A 1 231 ? -24.405 -5.030 37.170 1.00 91.38 231 TYR A C 1
ATOM 1790 O O . TYR A 1 231 ? -25.562 -5.078 36.744 1.00 91.38 231 TYR A O 1
ATOM 1798 N N . VAL A 1 232 ? -23.362 -5.527 36.506 1.00 87.62 232 VAL A N 1
ATOM 1799 C CA . VAL A 1 232 ? -23.456 -6.298 35.261 1.00 87.62 232 VAL A CA 1
ATOM 1800 C C . VAL A 1 232 ? -23.216 -7.784 35.577 1.00 87.62 232 VAL A C 1
ATOM 1802 O O . VAL A 1 232 ? -22.082 -8.156 35.907 1.00 87.62 232 VAL A O 1
ATOM 1805 N N . PRO A 1 233 ? -24.254 -8.646 35.517 1.00 85.19 233 PRO A N 1
ATOM 1806 C CA . PRO A 1 233 ? -24.103 -10.087 35.718 1.00 85.19 233 PRO A CA 1
ATOM 1807 C C . PRO A 1 233 ? -23.035 -10.680 34.793 1.00 85.19 233 PRO A C 1
ATOM 1809 O O . PRO A 1 233 ? -22.952 -10.313 33.626 1.00 85.19 233 PRO A O 1
ATOM 1812 N N . GLY A 1 234 ? -22.193 -11.572 35.319 1.00 83.94 234 GLY A N 1
ATOM 1813 C CA . GLY A 1 234 ? -21.110 -12.204 34.554 1.00 83.94 234 GLY A CA 1
ATOM 1814 C C . GLY A 1 234 ? -19.874 -11.326 34.315 1.00 83.94 234 GLY A C 1
ATOM 1815 O O . GLY A 1 234 ? -18.844 -11.854 33.914 1.00 83.94 234 GLY A O 1
ATOM 1816 N N . LYS A 1 235 ? -19.937 -10.019 34.609 1.00 82.62 235 LYS A N 1
ATOM 1817 C CA . LYS A 1 235 ? -18.778 -9.107 34.550 1.00 82.62 235 LYS A CA 1
ATOM 1818 C C . LYS A 1 235 ? -18.355 -8.565 35.914 1.00 82.62 235 LYS A C 1
ATOM 1820 O O . LYS A 1 235 ? -17.192 -8.235 36.103 1.00 82.62 235 LYS A O 1
ATOM 1825 N N . ALA A 1 236 ? -19.279 -8.468 36.869 1.00 81.62 236 ALA A N 1
ATOM 1826 C CA . ALA A 1 236 ? -18.983 -8.059 38.240 1.00 81.62 236 ALA A CA 1
ATOM 1827 C C . ALA A 1 236 ? -18.895 -9.263 39.182 1.00 81.62 236 ALA A C 1
ATOM 1829 O O . ALA A 1 236 ? -19.825 -10.070 39.249 1.00 81.62 236 ALA A O 1
ATOM 1830 N N . SER A 1 237 ? -17.822 -9.336 39.972 1.00 78.69 237 SER A N 1
ATOM 1831 C CA . SER A 1 237 ? -17.678 -10.339 41.038 1.00 78.69 237 SER A CA 1
ATOM 1832 C C . SER A 1 237 ? -18.523 -10.013 42.272 1.00 78.69 237 SER A C 1
ATOM 1834 O O . SER A 1 237 ? -18.862 -10.904 43.050 1.00 78.69 237 SER A O 1
ATOM 1836 N N . ARG A 1 238 ? -18.904 -8.742 42.449 1.00 79.88 238 ARG A N 1
ATOM 1837 C CA . ARG A 1 238 ? -19.699 -8.265 43.583 1.00 79.88 238 ARG A CA 1
ATOM 1838 C C . ARG A 1 238 ? -21.027 -7.662 43.130 1.00 79.88 238 ARG A C 1
ATOM 1840 O O . ARG A 1 238 ? -21.110 -7.012 42.090 1.00 79.88 238 ARG A O 1
ATOM 1847 N N . LYS A 1 239 ? -22.073 -7.855 43.942 1.00 83.56 239 LYS A N 1
ATOM 1848 C CA . LYS A 1 239 ? -23.433 -7.352 43.667 1.00 83.56 239 LYS A CA 1
ATOM 1849 C C . LYS A 1 239 ? -23.588 -5.838 43.859 1.00 83.56 239 LYS A C 1
ATOM 1851 O O . LYS A 1 239 ? -24.578 -5.286 43.393 1.00 83.56 239 LYS A O 1
ATOM 1856 N N . ASP A 1 240 ? -22.631 -5.172 44.508 1.00 85.56 240 ASP A N 1
ATOM 1857 C CA . ASP A 1 240 ? -22.584 -3.706 44.632 1.00 85.56 240 ASP A CA 1
ATOM 1858 C C . ASP A 1 240 ? -22.173 -3.015 43.320 1.00 85.56 240 ASP A C 1
ATOM 1860 O O . ASP A 1 240 ? -22.321 -1.800 43.199 1.00 85.56 240 ASP A O 1
ATOM 1864 N N . GLY A 1 241 ? -21.708 -3.782 42.329 1.00 89.06 241 GLY A N 1
ATOM 1865 C CA . GLY A 1 241 ? -21.388 -3.286 40.999 1.00 89.06 241 GLY A CA 1
ATOM 1866 C C . GLY A 1 241 ? -20.118 -2.438 40.938 1.00 89.06 241 GLY A C 1
ATOM 1867 O O . GLY A 1 241 ? -19.492 -2.107 41.951 1.00 89.06 241 GLY A O 1
ATOM 1868 N N . HIS A 1 242 ? -19.746 -2.064 39.717 1.00 89.12 242 HIS A N 1
ATOM 1869 C CA . HIS A 1 242 ? -18.558 -1.263 39.434 1.00 89.12 242 HIS A CA 1
ATOM 1870 C C . HIS A 1 242 ? -18.942 0.040 38.731 1.00 89.12 242 HIS A C 1
ATOM 1872 O O . HIS A 1 242 ? -19.981 0.125 38.079 1.00 89.12 242 HIS A O 1
ATOM 1878 N N . PHE A 1 243 ? -18.110 1.070 38.898 1.00 90.31 243 PHE A N 1
ATOM 1879 C CA . PHE A 1 243 ? -18.204 2.299 38.100 1.00 90.31 243 PHE A CA 1
ATOM 1880 C C . PHE A 1 243 ? -17.678 2.080 36.678 1.00 90.31 243 PHE A C 1
ATOM 1882 O O . PHE A 1 243 ? -18.204 2.654 35.727 1.00 90.31 243 PHE A O 1
ATOM 1889 N N . PHE A 1 244 ? -16.664 1.218 36.562 1.00 89.69 244 PHE A N 1
ATOM 1890 C CA . PHE A 1 244 ? -15.924 0.968 35.338 1.00 89.69 244 PHE A CA 1
ATOM 1891 C C . PHE A 1 244 ? -15.994 -0.498 34.943 1.00 89.69 244 PHE A C 1
ATOM 1893 O O . PHE A 1 244 ? -15.918 -1.388 35.794 1.00 89.69 244 PHE A O 1
ATOM 1900 N N . TYR A 1 245 ? -16.085 -0.721 33.641 1.00 91.69 245 TYR A N 1
ATOM 1901 C CA . TYR A 1 245 ? -15.984 -2.026 33.010 1.00 91.69 245 TYR A CA 1
ATOM 1902 C C . TYR A 1 245 ? -15.048 -1.945 31.809 1.00 91.69 245 TYR A C 1
ATOM 1904 O O . TYR A 1 245 ? -14.806 -0.865 31.275 1.00 91.69 245 TYR A O 1
ATOM 1912 N N . PHE A 1 246 ? -14.556 -3.097 31.373 1.00 89.31 246 PHE A N 1
ATOM 1913 C CA . PHE A 1 246 ? -13.739 -3.230 30.176 1.00 89.31 246 PHE A CA 1
ATOM 1914 C C . PHE A 1 246 ? -14.318 -4.303 29.255 1.00 89.31 246 PHE A C 1
ATOM 1916 O O . PHE A 1 246 ? -14.897 -5.296 29.709 1.00 89.31 246 PHE A O 1
ATOM 1923 N N . GLU A 1 247 ? -14.192 -4.077 27.953 1.00 88.12 247 GLU A N 1
ATOM 1924 C CA . GLU A 1 247 ? -14.663 -4.990 26.914 1.00 88.12 247 GLU A CA 1
ATOM 1925 C C . GLU A 1 247 ? -13.754 -4.898 25.693 1.00 88.12 247 GLU A C 1
ATOM 1927 O O . GLU A 1 247 ? -13.350 -3.801 25.311 1.00 88.12 247 GLU A O 1
ATOM 1932 N N . GLY A 1 248 ? -13.453 -6.039 25.076 1.00 88.19 248 GLY A N 1
ATOM 1933 C CA . GLY A 1 248 ? -12.770 -6.069 23.786 1.00 88.19 248 GLY A CA 1
ATOM 1934 C C . GLY A 1 248 ? -13.657 -5.482 22.686 1.00 88.19 248 GLY A C 1
ATOM 1935 O O . GLY A 1 248 ? -14.837 -5.834 22.583 1.00 88.19 248 GLY A O 1
ATOM 1936 N N . ILE A 1 249 ? -13.122 -4.593 21.848 1.00 83.88 249 ILE A N 1
ATOM 1937 C CA . ILE A 1 249 ? -13.900 -3.984 20.753 1.00 83.88 249 ILE A CA 1
ATOM 1938 C C . ILE A 1 249 ? -14.407 -5.030 19.743 1.00 83.88 249 ILE A C 1
ATOM 1940 O O . ILE A 1 249 ? -15.459 -4.856 19.117 1.00 83.88 249 ILE A O 1
ATOM 1944 N N . GLU A 1 250 ? -13.707 -6.156 19.637 1.00 79.44 250 GLU A N 1
ATOM 1945 C CA . GLU A 1 250 ? -14.077 -7.320 18.838 1.00 79.44 250 GLU A CA 1
ATOM 1946 C C . GLU A 1 250 ? -15.439 -7.917 19.237 1.00 79.44 250 GLU A C 1
ATOM 1948 O O . GLU A 1 250 ? -16.203 -8.335 18.364 1.00 79.44 250 GLU A O 1
ATOM 1953 N N . ASN A 1 251 ? -15.819 -7.857 20.519 1.00 76.31 251 ASN A N 1
ATOM 1954 C CA . ASN A 1 251 ? -17.089 -8.405 21.022 1.00 76.31 251 ASN A CA 1
ATOM 1955 C C . ASN A 1 251 ? -18.310 -7.604 20.557 1.00 76.31 251 ASN A C 1
ATOM 1957 O O . ASN A 1 251 ? -19.451 -8.064 20.643 1.00 76.31 251 ASN A O 1
ATOM 1961 N N . HIS A 1 252 ? -18.090 -6.399 20.039 1.00 70.94 252 HIS A N 1
ATOM 1962 C CA . HIS A 1 252 ? -19.157 -5.529 19.578 1.00 70.94 252 HIS A CA 1
ATOM 1963 C C . HIS A 1 252 ? -19.364 -5.576 18.070 1.00 70.94 252 HIS A C 1
ATOM 1965 O O . HIS A 1 252 ? -20.161 -4.786 17.582 1.00 70.94 252 HIS A O 1
ATOM 1971 N N . ASN A 1 253 ? -18.708 -6.469 17.315 1.00 64.12 253 ASN A N 1
ATOM 1972 C CA . ASN A 1 253 ? -18.804 -6.543 15.844 1.00 64.12 253 ASN A CA 1
ATOM 1973 C C . ASN A 1 253 ? -18.717 -5.155 15.163 1.00 64.12 253 ASN A C 1
ATOM 1975 O O . ASN A 1 253 ? -19.368 -4.884 14.156 1.00 64.12 253 ASN A O 1
ATOM 1979 N N . TRP A 1 254 ? -17.991 -4.238 15.805 1.00 63.41 254 TRP A N 1
ATOM 1980 C CA . TRP A 1 254 ? -17.764 -2.856 15.382 1.00 63.41 254 TRP A CA 1
ATOM 1981 C C . TRP A 1 254 ? -16.430 -2.718 14.646 1.00 63.41 254 TRP A C 1
ATOM 1983 O O . TRP A 1 254 ? -16.197 -1.723 13.975 1.00 63.41 254 TRP A O 1
ATOM 1993 N N . GLY A 1 255 ? -15.593 -3.755 14.715 1.00 56.91 255 GLY A N 1
ATOM 1994 C CA . GLY A 1 255 ? -14.342 -3.898 13.980 1.00 56.91 255 GLY A CA 1
ATOM 1995 C C . GLY A 1 255 ? -14.494 -4.692 12.684 1.00 56.91 255 GLY A C 1
ATOM 1996 O O . GLY A 1 255 ? -13.613 -5.493 12.378 1.00 56.91 255 GLY A O 1
ATOM 1997 N N . SER A 1 256 ? -15.598 -4.513 11.940 1.00 69.50 256 SER A N 1
ATOM 1998 C CA . SER A 1 256 ? -15.643 -5.039 10.568 1.00 69.50 256 SER A CA 1
ATOM 1999 C C . SER A 1 256 ? -14.439 -4.475 9.813 1.00 69.50 256 SER A C 1
ATOM 2001 O O . SER A 1 256 ? -14.234 -3.258 9.861 1.00 69.50 256 SER A O 1
ATOM 2003 N N . PRO A 1 257 ? -13.619 -5.320 9.167 1.00 81.12 257 PRO A N 1
ATOM 2004 C CA . PRO A 1 257 ? -12.423 -4.830 8.513 1.00 81.12 257 PRO A CA 1
ATOM 2005 C C . PRO A 1 257 ? -12.782 -3.779 7.463 1.00 81.12 257 PRO A C 1
ATOM 2007 O O . PRO A 1 257 ? -13.636 -4.012 6.604 1.00 81.12 257 PRO A O 1
ATOM 2010 N N . ARG A 1 258 ? -12.141 -2.611 7.535 1.00 82.94 258 ARG A N 1
ATOM 2011 C CA . ARG A 1 258 ? -12.262 -1.590 6.495 1.00 82.94 258 ARG A CA 1
ATOM 2012 C C . ARG A 1 258 ? -11.335 -1.972 5.353 1.00 82.94 258 ARG A C 1
ATOM 2014 O O . ARG A 1 258 ? -10.146 -2.195 5.584 1.00 82.94 258 ARG A O 1
ATOM 2021 N N . ILE A 1 259 ? -11.889 -2.025 4.147 1.00 86.62 259 ILE A N 1
ATOM 2022 C CA . ILE A 1 259 ? -11.136 -2.291 2.927 1.00 86.62 259 ILE A CA 1
ATOM 2023 C C . ILE A 1 259 ? -10.853 -0.974 2.206 1.00 86.62 259 ILE A C 1
ATOM 2025 O O . ILE A 1 259 ? -11.765 -0.182 1.965 1.00 86.62 259 ILE A O 1
ATOM 2029 N N . GLU A 1 260 ? -9.585 -0.738 1.893 1.00 86.31 260 GLU A N 1
ATOM 2030 C CA . GLU A 1 260 ? -9.091 0.460 1.209 1.00 86.31 260 GLU A CA 1
ATOM 2031 C C . GLU A 1 260 ? -8.302 0.029 -0.032 1.00 86.31 260 GLU A C 1
ATOM 2033 O O . GLU A 1 260 ? -7.588 -0.975 0.004 1.00 86.31 260 GLU A O 1
ATOM 2038 N N . TYR A 1 261 ? -8.429 0.781 -1.124 1.00 89.94 261 TYR A N 1
ATOM 2039 C CA . TYR A 1 261 ? -7.757 0.490 -2.387 1.00 89.94 261 TYR A CA 1
ATOM 2040 C C . TYR A 1 261 ? -6.763 1.593 -2.742 1.00 89.94 261 TYR A C 1
ATOM 2042 O O . TYR A 1 261 ? -7.091 2.783 -2.693 1.00 89.94 261 TYR A O 1
ATOM 2050 N N . GLN A 1 262 ? -5.570 1.167 -3.146 1.00 89.12 262 GLN A N 1
ATOM 2051 C CA . GLN A 1 262 ? -4.575 1.998 -3.811 1.00 89.12 262 GLN A CA 1
ATOM 2052 C C . GLN A 1 262 ? -4.451 1.543 -5.257 1.00 89.12 262 GLN A C 1
ATOM 2054 O O . GLN A 1 262 ? -4.139 0.378 -5.513 1.00 89.12 262 GLN A O 1
ATOM 2059 N N . ASP A 1 263 ? -4.652 2.472 -6.179 1.00 91.25 263 ASP A N 1
ATOM 2060 C CA . ASP A 1 263 ? -4.378 2.278 -7.595 1.00 91.25 263 ASP A CA 1
ATOM 2061 C C . ASP A 1 263 ? -3.001 2.852 -7.911 1.00 91.25 263 ASP A C 1
ATOM 2063 O O . ASP A 1 263 ? -2.706 3.992 -7.555 1.00 91.25 263 ASP A O 1
ATOM 2067 N N . ILE A 1 264 ? -2.157 2.054 -8.558 1.00 88.81 264 ILE A N 1
ATOM 2068 C CA . ILE A 1 264 ? -0.805 2.414 -8.984 1.00 88.81 264 ILE A CA 1
ATOM 2069 C C . ILE A 1 264 ? -0.783 2.315 -10.505 1.00 88.81 264 ILE A C 1
ATOM 2071 O O . ILE A 1 264 ? -1.089 1.262 -11.059 1.00 88.81 264 ILE A O 1
ATOM 2075 N N . SER A 1 265 ? -0.428 3.403 -11.178 1.00 89.62 265 SER A N 1
ATOM 2076 C CA . SER A 1 265 ? -0.227 3.433 -12.628 1.00 89.62 265 SER A CA 1
ATOM 2077 C C . SER A 1 265 ? 1.235 3.706 -12.929 1.00 89.62 265 SER A C 1
ATOM 2079 O O . SER A 1 265 ? 1.813 4.642 -12.379 1.00 89.62 265 SER A O 1
ATOM 2081 N N . LEU A 1 266 ? 1.822 2.898 -13.802 1.00 86.62 266 LEU A N 1
ATOM 2082 C CA . LEU A 1 266 ? 3.204 3.006 -14.242 1.00 86.62 266 LEU A CA 1
ATOM 2083 C C . LEU A 1 266 ? 3.248 3.153 -15.755 1.00 86.62 266 LEU A C 1
ATOM 2085 O O . LEU A 1 266 ? 2.670 2.330 -16.456 1.00 86.62 266 LEU A O 1
ATOM 2089 N N . ASP A 1 267 ? 4.012 4.122 -16.239 1.00 86.44 267 ASP A N 1
ATOM 2090 C CA . ASP A 1 267 ? 4.516 4.136 -17.606 1.00 86.44 267 ASP A CA 1
ATOM 2091 C C . ASP A 1 267 ? 6.031 4.000 -17.553 1.00 86.44 267 ASP A C 1
ATOM 2093 O O . ASP A 1 267 ? 6.726 4.800 -16.917 1.00 86.44 267 ASP A O 1
ATOM 2097 N N . LEU A 1 268 ? 6.544 2.968 -18.210 1.00 83.88 268 LEU A N 1
ATOM 2098 C CA . LEU A 1 268 ? 7.953 2.619 -18.150 1.00 83.88 268 LEU A CA 1
ATOM 2099 C C . LEU A 1 268 ? 8.448 2.074 -19.486 1.00 83.88 268 LEU A C 1
ATOM 2101 O O . LEU A 1 268 ? 7.660 1.692 -20.356 1.00 83.88 268 LEU A O 1
ATOM 2105 N N . TYR A 1 269 ? 9.762 2.041 -19.645 1.00 80.69 269 TYR A N 1
ATOM 2106 C CA . TYR A 1 269 ? 10.417 1.439 -20.793 1.00 80.69 269 TYR A CA 1
ATOM 2107 C C . TYR A 1 269 ? 11.341 0.325 -20.296 1.00 80.69 269 TYR A C 1
ATOM 2109 O O . TYR A 1 269 ? 11.922 0.437 -19.226 1.00 80.69 269 TYR A O 1
ATOM 2117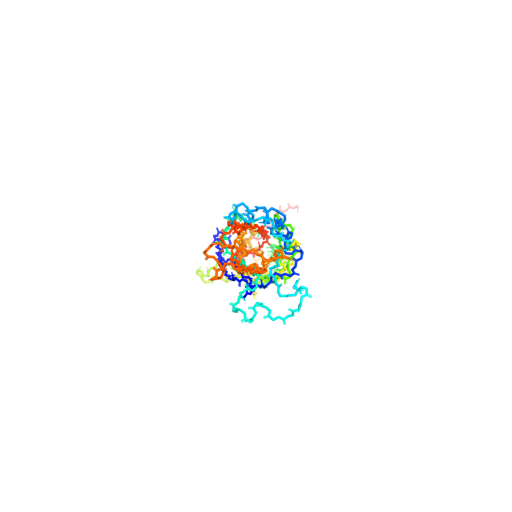 N N . ALA A 1 270 ? 11.449 -0.770 -21.042 1.00 77.38 270 ALA A N 1
ATOM 2118 C CA . ALA A 1 270 ? 12.338 -1.889 -20.726 1.00 77.38 270 ALA A CA 1
ATOM 2119 C C . ALA A 1 270 ? 12.760 -2.614 -22.011 1.00 77.38 270 ALA A C 1
ATOM 2121 O O . ALA A 1 270 ? 12.302 -2.266 -23.103 1.00 77.38 270 ALA A O 1
ATOM 2122 N N . ASN A 1 271 ? 13.590 -3.655 -21.888 1.00 73.75 271 ASN A N 1
ATOM 2123 C CA . ASN A 1 271 ? 13.939 -4.564 -22.987 1.00 73.75 271 ASN A CA 1
ATOM 2124 C C . ASN A 1 271 ? 14.513 -3.823 -24.210 1.00 73.75 271 ASN A C 1
ATOM 2126 O O . ASN A 1 271 ? 14.044 -3.997 -25.336 1.00 73.75 271 ASN A O 1
ATOM 2130 N N . ALA A 1 272 ? 15.498 -2.951 -23.977 1.00 74.88 272 ALA A N 1
ATOM 2131 C CA . ALA A 1 272 ? 16.166 -2.224 -25.050 1.00 74.88 272 ALA A CA 1
ATOM 2132 C C . ALA A 1 272 ? 17.069 -3.145 -25.889 1.00 74.88 272 ALA A C 1
ATOM 2134 O O . ALA A 1 272 ? 17.813 -3.954 -25.337 1.00 74.88 272 ALA A O 1
ATOM 2135 N N . ASN A 1 273 ? 17.024 -3.001 -27.213 1.00 74.75 273 ASN A N 1
ATOM 2136 C CA . ASN A 1 273 ? 17.851 -3.730 -28.172 1.00 74.75 273 ASN A CA 1
ATOM 2137 C C . ASN A 1 273 ? 18.281 -2.819 -29.332 1.00 74.75 273 ASN A C 1
ATOM 2139 O O . ASN A 1 273 ? 17.561 -1.893 -29.709 1.00 74.75 273 ASN A O 1
ATOM 2143 N N . ILE A 1 274 ? 19.441 -3.105 -29.918 1.00 73.50 274 ILE A N 1
ATOM 2144 C CA . ILE A 1 274 ? 19.961 -2.400 -31.092 1.00 73.50 274 ILE A CA 1
ATOM 2145 C C . ILE A 1 274 ? 19.944 -3.360 -32.268 1.00 73.50 274 ILE A C 1
ATOM 2147 O O . ILE A 1 274 ? 20.566 -4.419 -32.215 1.00 73.50 274 ILE A O 1
ATOM 2151 N N . ASP A 1 275 ? 19.276 -2.953 -33.338 1.00 77.81 275 ASP A N 1
ATOM 2152 C CA . ASP A 1 275 ? 19.297 -3.656 -34.612 1.00 77.81 275 ASP A CA 1
ATOM 2153 C C . ASP A 1 275 ? 20.096 -2.831 -35.625 1.00 77.81 275 ASP A C 1
ATOM 2155 O O . ASP A 1 275 ? 19.913 -1.615 -35.728 1.00 77.81 275 ASP A O 1
ATOM 2159 N N . ILE A 1 276 ? 21.000 -3.486 -36.356 1.00 76.44 276 ILE A N 1
ATOM 2160 C CA . ILE A 1 276 ? 21.847 -2.860 -37.377 1.00 76.44 276 ILE A CA 1
ATOM 2161 C C . ILE A 1 276 ? 21.528 -3.499 -38.720 1.00 76.44 276 ILE A C 1
ATOM 2163 O O . ILE A 1 276 ? 21.635 -4.713 -38.886 1.00 76.44 276 ILE A O 1
ATOM 2167 N N . GLU A 1 277 ? 21.130 -2.664 -39.671 1.00 82.25 277 GLU A N 1
ATOM 2168 C CA . GLU A 1 277 ? 20.831 -3.056 -41.045 1.00 82.25 277 GLU A CA 1
ATOM 2169 C C . GLU A 1 277 ? 21.823 -2.373 -41.989 1.00 82.25 277 GLU A C 1
ATOM 2171 O O . GLU A 1 277 ? 21.930 -1.147 -41.994 1.00 82.25 277 GLU A O 1
ATOM 2176 N N . GLU A 1 278 ? 22.526 -3.149 -42.812 1.00 81.88 278 GLU A N 1
ATOM 2177 C CA . GLU A 1 278 ? 23.422 -2.637 -43.852 1.00 81.88 278 GLU A CA 1
ATOM 2178 C C . GLU A 1 278 ? 22.763 -2.714 -45.230 1.00 81.88 278 GLU A C 1
ATOM 2180 O O . GLU A 1 278 ? 22.078 -3.685 -45.562 1.00 81.88 278 GLU A O 1
ATOM 2185 N N . ALA A 1 279 ? 22.985 -1.697 -46.060 1.00 83.12 279 ALA A N 1
ATOM 2186 C CA . ALA A 1 279 ? 22.488 -1.668 -47.427 1.00 83.12 279 ALA A CA 1
ATOM 2187 C C . ALA A 1 279 ? 23.421 -0.878 -48.361 1.00 83.12 279 ALA A C 1
ATOM 2189 O O . ALA A 1 279 ? 24.013 0.121 -47.940 1.00 83.12 279 ALA A O 1
ATOM 2190 N N . PRO A 1 280 ? 23.504 -1.246 -49.654 1.00 82.75 280 PRO A N 1
ATOM 2191 C CA . PRO A 1 280 ? 24.166 -0.420 -50.657 1.00 82.75 280 PRO A CA 1
ATOM 2192 C C . PRO A 1 280 ? 23.531 0.969 -50.723 1.00 82.75 280 PRO A C 1
ATOM 2194 O O . PRO A 1 280 ? 22.300 1.098 -50.755 1.00 82.75 280 PRO A O 1
ATOM 2197 N N . VAL A 1 281 ? 24.349 2.019 -50.810 1.00 77.19 281 VAL A N 1
ATOM 2198 C CA . VAL A 1 281 ? 23.831 3.363 -51.067 1.00 77.19 281 VAL A CA 1
ATOM 2199 C C . VAL A 1 281 ? 23.340 3.397 -52.511 1.00 77.19 281 VAL A C 1
ATOM 2201 O O . VAL A 1 281 ? 24.132 3.450 -53.452 1.00 77.19 281 VAL A O 1
ATOM 2204 N N . ARG A 1 282 ? 22.017 3.355 -52.708 1.00 66.94 282 ARG A N 1
ATOM 2205 C CA . ARG A 1 282 ? 21.433 3.619 -54.027 1.00 66.94 282 ARG A CA 1
ATOM 2206 C C . ARG A 1 282 ? 21.788 5.051 -54.407 1.00 66.94 282 ARG A C 1
ATOM 2208 O O . ARG A 1 282 ? 21.335 5.990 -53.757 1.00 66.94 282 ARG A O 1
ATOM 2215 N N . GLY A 1 283 ? 22.614 5.201 -55.438 1.00 54.09 283 GLY A N 1
ATOM 2216 C CA . GLY A 1 283 ? 22.815 6.495 -56.070 1.00 54.09 283 GLY A CA 1
ATOM 2217 C C . GLY A 1 283 ? 21.468 7.005 -56.563 1.00 54.09 283 GLY A C 1
ATOM 2218 O O . GLY A 1 283 ? 20.712 6.251 -57.179 1.00 54.09 283 GLY A O 1
ATOM 2219 N N . GLU A 1 284 ? 21.160 8.270 -56.290 1.00 46.72 284 GLU A N 1
ATOM 2220 C CA . GLU A 1 284 ? 20.211 8.994 -57.125 1.00 46.72 284 GLU A CA 1
ATOM 2221 C C . GLU A 1 284 ? 20.775 8.941 -58.545 1.00 46.72 284 GLU A C 1
ATOM 2223 O O . GLU A 1 284 ? 21.770 9.585 -58.879 1.00 46.72 284 GLU A O 1
ATOM 2228 N N . SER A 1 285 ? 20.224 8.046 -59.357 1.00 41.12 285 SER A N 1
ATOM 2229 C CA . SER A 1 285 ? 20.593 7.916 -60.752 1.00 41.12 285 SER A CA 1
ATOM 2230 C C . SER A 1 285 ? 20.078 9.147 -61.494 1.00 41.12 285 SER A C 1
ATOM 2232 O O . SER A 1 285 ? 18.907 9.181 -61.856 1.00 41.12 285 SER A O 1
ATOM 2234 N N . GLY A 1 286 ? 20.966 10.121 -61.694 1.00 42.06 286 GLY A N 1
ATOM 2235 C CA . GLY A 1 286 ? 20.989 11.059 -62.819 1.00 42.06 286 GLY A CA 1
ATOM 2236 C C . GLY A 1 286 ? 19.842 12.068 -62.930 1.00 42.06 286 GLY A C 1
ATOM 2237 O O . GLY A 1 286 ? 18.744 11.730 -63.368 1.00 42.06 286 GLY A O 1
ATOM 2238 N N . MET A 1 287 ? 20.167 13.340 -62.687 1.00 32.12 287 MET A N 1
ATOM 2239 C CA . MET A 1 287 ? 19.840 14.403 -63.647 1.00 32.12 287 MET A CA 1
ATOM 2240 C C . MET A 1 287 ? 21.097 14.733 -64.445 1.00 32.12 287 MET A C 1
ATOM 2242 O O . MET A 1 287 ? 22.189 14.699 -63.830 1.00 32.12 287 MET A O 1
#

Sequence (287 aa):
MAFQVKIVGDINNPRIEFSGSEQRVVGGDPDYAVMGVNWEALKTRIEQGWGKGRPKAIYGRNAELPWGDQSYQQYGLTELTIRRRIRNAWIVSADTRPYVAVGLAARNMSRSKAEVGVDTNLSLTHSMSQGWNAEVRAGYSQTVSVEVGGDTYGGKVGASSTWSVEASYGQSGSQTREEQIGTGAHVNVELDPHMGAQAKLTATRGSIQARVEYETTWWGHLWIDYGKRVYVPGKASRKDGHFFYFEGIENHNWGSPRIEYQDISLDLYANANIDIEEAPVRGESGM

Foldseek 3Di:
DA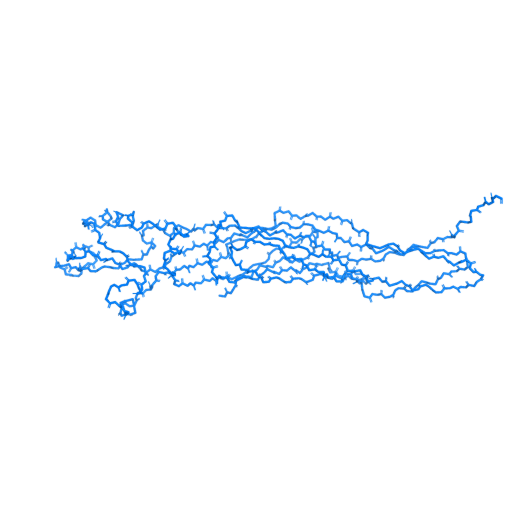KEWEWEEALVDIWIDIWDKDKDADPPDLSCVLLVPDFVVVQVLCCVVLVWDGFPDKAQDQVVDPVHDDVCVVVVWDRKMKMKIFPDKGWPDKDKDKDFQDKDKDWAQDQFKDKDKDDFKDKDKKKKWKDKPDQDPDQGKHKYWYWHWHDDDDPFQWDIDTDIDIDGPNDTDMDMDIDIDGSSDTDMDIDHHQKMKMKIKMWMKMKIKMKIKMWMFIWIKMKTARVAADDRPPQDPDPSHDRIGMDIPVVSVSGPIDIMMMMMIMIDITGIGMDMDMDGNDPPPDD

Secondary structure (DSSP, 8-state):
--EEEEEEEETTEEEEEEE-EEEEE--SHHHHHHTT--HHHHHHHHHHHHTS---SEEESSGGG-TT-TTHHHHTTPPPPEEEEEEEEEEEEEEEEEEEEEEEEEEE--SSS-EEEEEEEEEEEEEEEEEEESS------EEEEEEEE----TTS--PPPEEEEEEEETT--EEEEEEEEEEEEEEEEEEEPTTEEEEEEEEEEEEEEEEEEEEEEEEESEEEEEEEEEE--TTT-SSTT-EEEEEEEGGGGT--PPEEEEEEEEEEEEEEEEEEEEEEE-------

pLDDT: mean 78.75, std 13.53, range [28.69, 96.44]